Protein AF-A0A554VCN2-F1 (afdb_monomer)

InterPro domains:
  IPR001155 NADH:flavin oxidoreductase/NADH oxidase, N-terminal [PF00724] (6-181)
  IPR013785 Aldolase-type TIM barrel [G3DSA:3.20.20.70] (1-212)
  IPR051799 NADH-dependent flavin oxidoreductase [PTHR43656] (3-226)

Structure (mmCIF, N/CA/C/O backbone):
data_AF-A0A554VCN2-F1
#
_entry.id   AF-A0A554VCN2-F1
#
loop_
_atom_site.group_PDB
_atom_site.id
_atom_site.type_symbol
_atom_site.label_atom_id
_atom_site.label_alt_id
_atom_site.label_comp_id
_atom_site.label_asym_id
_atom_site.label_entity_id
_atom_site.label_seq_id
_atom_site.pdbx_PDB_ins_code
_atom_site.Cartn_x
_atom_site.Cartn_y
_atom_site.Cartn_z
_atom_site.occupancy
_atom_site.B_iso_or_equiv
_atom_site.auth_seq_id
_atom_site.auth_comp_id
_atom_site.auth_asym_id
_atom_site.auth_atom_id
_atom_site.pdbx_PDB_model_num
ATOM 1 N N . MET A 1 1 ? -22.807 -12.606 0.395 1.00 58.81 1 MET A N 1
ATOM 2 C CA . MET A 1 1 ? -21.484 -12.905 -0.207 1.00 58.81 1 MET A CA 1
ATOM 3 C C . MET A 1 1 ? -21.041 -11.723 -1.060 1.00 58.81 1 MET A C 1
ATOM 5 O O . MET A 1 1 ? -21.774 -11.354 -1.977 1.00 58.81 1 MET A O 1
ATOM 9 N N . SER A 1 2 ? -19.908 -11.099 -0.721 1.00 80.50 2 SER A N 1
ATOM 10 C CA . SER A 1 2 ? -19.395 -9.887 -1.379 1.00 80.50 2 SER A CA 1
ATOM 11 C C . SER A 1 2 ? -19.078 -10.104 -2.870 1.00 80.50 2 SER A C 1
ATOM 13 O O . SER A 1 2 ? -18.811 -11.228 -3.300 1.00 80.50 2 SER A O 1
ATOM 15 N N . LEU A 1 3 ? -19.105 -9.029 -3.672 1.00 90.06 3 LEU A N 1
ATOM 16 C CA . LEU A 1 3 ? -18.778 -9.066 -5.108 1.00 90.06 3 LEU A CA 1
ATOM 17 C C . LEU A 1 3 ? -17.383 -9.655 -5.364 1.00 90.06 3 LEU A C 1
ATOM 19 O O . LEU A 1 3 ? -17.217 -10.451 -6.278 1.00 90.06 3 LEU A O 1
ATOM 23 N N . LEU A 1 4 ? -16.401 -9.305 -4.530 1.00 89.69 4 LEU A N 1
ATOM 24 C CA . LEU A 1 4 ? -15.027 -9.799 -4.644 1.00 89.69 4 LEU A CA 1
ATOM 25 C C . LEU A 1 4 ? -14.959 -11.325 -4.539 1.00 89.69 4 LEU A C 1
ATOM 27 O O . LEU A 1 4 ? -14.376 -11.967 -5.409 1.00 89.69 4 LEU A O 1
ATOM 31 N N . LYS A 1 5 ? -15.637 -11.911 -3.543 1.00 89.38 5 LYS A N 1
ATOM 32 C CA . LYS A 1 5 ? -15.713 -13.370 -3.389 1.00 89.38 5 LYS A CA 1
ATOM 33 C C . LYS A 1 5 ? -16.368 -14.036 -4.597 1.00 89.38 5 LYS A C 1
ATOM 35 O O . LYS A 1 5 ? -15.870 -15.041 -5.088 1.00 89.38 5 LYS A O 1
ATOM 40 N N . LYS A 1 6 ? -17.466 -13.462 -5.104 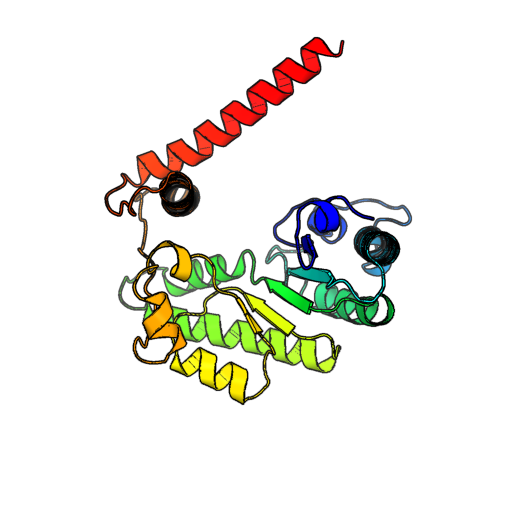1.00 90.88 6 LYS A N 1
ATOM 41 C CA . LYS A 1 6 ? -18.150 -13.975 -6.307 1.00 90.88 6 LYS A CA 1
ATOM 42 C C . LYS A 1 6 ? -17.259 -13.932 -7.552 1.00 90.88 6 LYS A C 1
ATOM 44 O O . LYS A 1 6 ? -17.404 -14.778 -8.423 1.00 90.88 6 LYS A O 1
ATOM 49 N N . SER A 1 7 ? -16.345 -12.968 -7.618 1.00 94.69 7 SER A N 1
ATOM 50 C CA . SER A 1 7 ? -15.377 -12.817 -8.707 1.00 94.69 7 SER A CA 1
ATOM 51 C C . SER A 1 7 ? -14.101 -13.654 -8.528 1.00 94.69 7 SER A C 1
ATOM 53 O O . SER A 1 7 ? -13.191 -13.526 -9.341 1.00 94.69 7 SER A O 1
ATOM 55 N N . GLY A 1 8 ? -14.007 -14.488 -7.485 1.00 94.88 8 GLY A N 1
ATOM 56 C CA . GLY A 1 8 ? -12.865 -15.381 -7.254 1.00 94.88 8 GLY A CA 1
ATOM 57 C C . GLY A 1 8 ? -11.654 -14.739 -6.570 1.00 94.88 8 GLY A C 1
ATOM 58 O O . GLY A 1 8 ? -10.598 -15.363 -6.513 1.00 94.88 8 GLY A O 1
ATOM 59 N N . PHE A 1 9 ? -11.775 -13.516 -6.038 1.00 96.19 9 PHE A N 1
ATOM 60 C CA . PHE A 1 9 ? -10.712 -12.938 -5.211 1.00 96.19 9 PHE A CA 1
ATOM 61 C C . PHE A 1 9 ? -10.596 -13.694 -3.886 1.00 96.19 9 PHE A C 1
ATOM 63 O O . PHE A 1 9 ? -11.609 -14.047 -3.283 1.00 96.19 9 PHE A O 1
ATOM 70 N N . THR A 1 10 ? -9.363 -13.881 -3.416 1.00 96.06 10 THR A N 1
ATOM 71 C CA . THR A 1 10 ? -9.031 -14.565 -2.155 1.00 96.06 10 THR A CA 1
ATOM 72 C C . THR A 1 10 ? -8.802 -13.611 -0.987 1.00 96.06 10 THR A C 1
ATOM 74 O O . THR A 1 10 ? -8.565 -14.065 0.121 1.00 96.06 10 THR A O 1
ATOM 77 N N . GLY A 1 11 ? -8.877 -12.302 -1.223 1.00 96.38 11 GLY A N 1
ATOM 78 C CA . GLY A 1 11 ? -8.714 -11.267 -0.211 1.00 96.38 11 GLY A CA 1
ATOM 79 C C . GLY A 1 11 ? -9.090 -9.893 -0.758 1.00 96.38 11 GLY A C 1
ATOM 80 O O . GLY A 1 11 ? -9.451 -9.742 -1.931 1.00 96.38 11 GLY A O 1
ATOM 81 N N . VAL A 1 12 ? -9.008 -8.880 0.096 1.00 97.00 12 VAL A N 1
ATOM 82 C CA . VAL A 1 12 ? -9.187 -7.469 -0.258 1.00 97.00 12 VAL A CA 1
ATOM 83 C C . VAL A 1 12 ? -8.117 -6.632 0.428 1.00 97.00 12 VAL A C 1
ATOM 85 O O . VAL A 1 12 ? -7.704 -6.945 1.537 1.00 97.00 12 VAL A O 1
ATOM 88 N N . GLN A 1 13 ? -7.684 -5.550 -0.216 1.00 97.62 13 GLN A N 1
ATOM 89 C CA . GLN A 1 13 ? -6.821 -4.560 0.416 1.00 97.62 13 GLN A CA 1
ATOM 90 C C . GLN A 1 13 ? -7.495 -3.188 0.398 1.00 97.62 13 GLN A C 1
ATOM 92 O O . GLN A 1 13 ? -7.895 -2.690 -0.658 1.00 97.62 13 GLN A O 1
ATOM 97 N N . ILE A 1 14 ? -7.619 -2.575 1.572 1.00 98.00 14 ILE A N 1
ATOM 98 C CA . ILE A 1 14 ? -8.101 -1.205 1.745 1.00 98.00 14 ILE A CA 1
ATOM 99 C C . ILE A 1 14 ? -6.935 -0.255 1.476 1.00 98.00 14 ILE A C 1
ATOM 101 O O . ILE A 1 14 ? -5.849 -0.415 2.027 1.00 98.00 14 ILE A O 1
ATOM 105 N N . HIS A 1 15 ? -7.150 0.750 0.628 1.00 96.81 15 HIS A N 1
ATOM 106 C CA . HIS A 1 15 ? -6.106 1.698 0.250 1.00 96.81 15 HIS A CA 1
ATOM 107 C C . HIS A 1 15 ? -6.268 3.036 0.981 1.00 96.81 15 HIS A C 1
ATOM 109 O O . HIS A 1 15 ? -7.095 3.865 0.596 1.00 96.81 15 HIS A O 1
ATOM 115 N N . ALA A 1 16 ? -5.449 3.259 2.009 1.00 96.19 16 ALA A N 1
ATOM 116 C CA . ALA A 1 16 ? -5.413 4.465 2.838 1.00 96.19 16 ALA A CA 1
ATOM 117 C C . ALA A 1 16 ? -4.144 5.311 2.634 1.00 96.19 16 ALA A C 1
ATOM 119 O O . ALA A 1 16 ? -3.748 6.078 3.508 1.00 96.19 16 ALA A O 1
ATOM 120 N N . ALA A 1 17 ? -3.523 5.189 1.462 1.00 91.50 17 ALA A N 1
ATOM 121 C CA . ALA A 1 17 ? -2.257 5.824 1.115 1.00 91.50 17 ALA A CA 1
ATOM 122 C C . ALA A 1 17 ? -2.400 6.820 -0.055 1.00 91.50 17 ALA A C 1
ATOM 124 O O . ALA A 1 17 ? -3.452 6.919 -0.690 1.00 91.50 17 ALA A O 1
ATOM 125 N N . HIS A 1 18 ? -1.320 7.543 -0.358 1.00 86.62 18 HIS A N 1
ATOM 126 C CA . HIS A 1 18 ? -1.106 8.309 -1.600 1.00 86.62 18 HIS A CA 1
ATOM 127 C C . HIS A 1 18 ? -2.151 9.384 -1.955 1.00 86.62 18 HIS A C 1
ATOM 129 O O . HIS A 1 18 ? -2.426 9.613 -3.134 1.00 86.62 18 HIS A O 1
ATOM 135 N N . GLY A 1 19 ? -2.756 10.046 -0.966 1.00 87.69 19 GLY A N 1
ATOM 136 C CA . GLY A 1 19 ? -3.665 11.173 -1.210 1.00 87.69 19 GLY A CA 1
ATOM 137 C C . GLY A 1 19 ? -5.036 10.788 -1.780 1.00 87.69 19 GLY A C 1
ATOM 138 O O . GLY A 1 19 ? -5.797 11.667 -2.196 1.00 87.69 19 GLY A O 1
ATOM 139 N N . TYR A 1 20 ? -5.377 9.494 -1.799 1.00 90.62 20 TYR A N 1
ATOM 140 C CA . TYR A 1 20 ? -6.745 9.036 -2.055 1.00 90.62 20 TYR A CA 1
ATOM 141 C C . TYR A 1 20 ? -7.671 9.368 -0.877 1.00 90.62 20 TYR A C 1
ATOM 143 O O . TYR A 1 20 ? -7.227 9.840 0.163 1.00 90.62 20 TYR A O 1
ATOM 151 N N . LEU A 1 21 ? -8.972 9.106 -1.030 1.00 96.31 21 LEU A N 1
ATOM 152 C CA . LEU A 1 21 ? -10.019 9.551 -0.101 1.00 96.31 21 LEU A CA 1
ATOM 153 C C . LEU A 1 21 ? -9.692 9.320 1.384 1.00 96.31 21 LEU A C 1
ATOM 155 O O . LEU A 1 21 ? -9.808 10.242 2.181 1.00 96.31 21 LEU A O 1
ATOM 159 N N . ILE A 1 22 ? -9.274 8.113 1.765 1.00 97.44 22 ILE A N 1
ATOM 160 C CA . ILE A 1 22 ? -8.984 7.818 3.175 1.00 97.44 22 ILE A CA 1
ATOM 161 C C . ILE A 1 22 ? -7.738 8.588 3.645 1.00 97.44 22 ILE A C 1
ATOM 163 O O . ILE A 1 22 ? -7.758 9.178 4.720 1.00 97.44 22 ILE A O 1
ATOM 167 N N . SER A 1 23 ? -6.694 8.668 2.814 1.00 94.25 23 SER A N 1
ATOM 168 C CA . SER A 1 23 ? -5.503 9.488 3.085 1.00 94.25 23 SER A CA 1
ATOM 169 C C . SER A 1 23 ? -5.854 10.977 3.235 1.00 94.25 23 SER A C 1
ATOM 171 O O . SER A 1 23 ? -5.286 11.646 4.093 1.00 94.25 23 SER A O 1
ATOM 173 N N . GLN A 1 24 ? -6.851 11.481 2.497 1.00 95.44 24 GLN A N 1
ATOM 174 C CA . GLN A 1 24 ? -7.347 12.853 2.665 1.00 95.44 24 GLN A CA 1
ATOM 175 C C . GLN A 1 24 ? -8.026 13.069 4.023 1.00 95.44 24 GLN A C 1
ATOM 177 O O . GLN A 1 24 ? -7.876 14.123 4.625 1.00 95.44 24 GLN A O 1
ATOM 182 N N . PHE A 1 25 ? -8.754 12.077 4.541 1.00 98.31 25 PHE A N 1
ATOM 183 C CA . PHE A 1 25 ? -9.327 12.177 5.887 1.00 98.31 25 PHE A CA 1
ATOM 184 C C . PHE A 1 25 ? -8.250 12.144 6.971 1.00 98.31 25 PHE A C 1
ATOM 186 O O . PHE A 1 25 ? -8.361 12.877 7.951 1.00 98.31 25 PHE A O 1
ATOM 193 N N . LEU A 1 26 ? -7.206 11.336 6.784 1.00 97.44 26 LEU A N 1
ATOM 194 C CA . LEU A 1 26 ? -6.089 11.225 7.720 1.00 97.44 2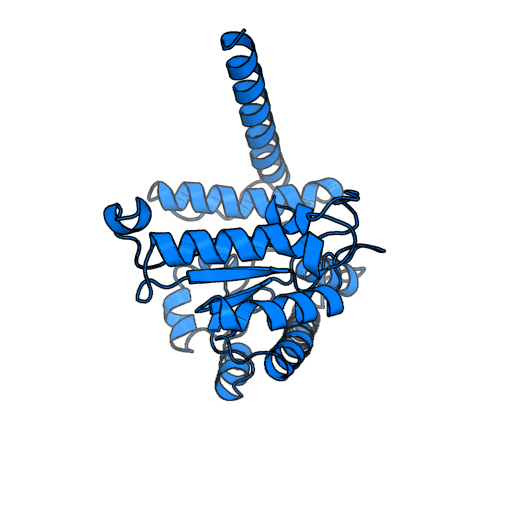6 LEU A CA 1
ATOM 195 C C . LEU A 1 26 ? -5.232 12.499 7.774 1.00 97.44 26 LEU A C 1
ATOM 197 O O . LEU A 1 26 ? -4.770 12.883 8.847 1.00 97.44 26 LEU A O 1
ATOM 201 N N . SER A 1 27 ? -5.030 13.168 6.638 1.00 95.69 27 SER A N 1
ATOM 202 C CA . SER A 1 27 ? -4.088 14.282 6.532 1.00 95.69 27 SER A CA 1
ATOM 203 C C . SER A 1 27 ? -4.658 15.614 7.057 1.00 95.69 27 SER A C 1
ATOM 205 O O . SER A 1 27 ? -5.717 16.057 6.600 1.00 95.69 27 SER A O 1
ATOM 207 N N . PRO A 1 28 ? -3.937 16.339 7.940 1.00 95.81 28 PRO A N 1
ATOM 208 C CA . PRO A 1 28 ? -4.344 17.666 8.420 1.00 95.81 28 PRO A CA 1
ATOM 209 C C . PRO A 1 28 ? -4.389 18.721 7.309 1.00 95.81 28 PRO A C 1
ATOM 211 O O . PRO A 1 28 ? -5.085 19.724 7.445 1.00 95.81 28 PRO A O 1
ATOM 214 N N . LEU A 1 29 ? -3.668 18.499 6.204 1.00 94.75 29 LEU A N 1
ATOM 215 C CA . LEU A 1 29 ? -3.614 19.422 5.067 1.00 94.75 29 LEU A CA 1
ATOM 216 C C . LEU A 1 29 ? -4.865 19.388 4.195 1.00 94.75 29 LEU A C 1
ATOM 218 O O . LEU A 1 29 ? -5.061 20.283 3.380 1.00 94.75 29 LEU A O 1
ATOM 222 N N . THR A 1 30 ? -5.676 18.339 4.311 1.00 95.56 30 THR A N 1
ATOM 223 C CA . THR A 1 30 ? -6.872 18.168 3.473 1.00 95.56 30 THR A CA 1
ATOM 224 C C . THR A 1 30 ? -8.142 17.993 4.296 1.00 95.56 30 THR A C 1
ATOM 226 O O . THR A 1 30 ? -9.223 18.342 3.820 1.00 95.56 30 THR A O 1
ATOM 229 N N . ASN A 1 31 ? -8.033 17.547 5.550 1.00 97.81 31 ASN A N 1
ATOM 230 C CA . ASN A 1 31 ? -9.147 17.469 6.480 1.00 97.81 31 ASN A CA 1
ATOM 231 C C . ASN A 1 31 ? -9.128 18.619 7.498 1.00 97.81 31 ASN A C 1
ATOM 233 O O . ASN A 1 31 ? -8.560 18.509 8.583 1.00 97.81 31 ASN A O 1
ATOM 237 N N . HIS A 1 32 ? -9.817 19.707 7.152 1.00 97.44 32 HIS A N 1
ATOM 238 C CA . HIS A 1 32 ? -10.029 20.873 8.020 1.00 97.44 32 HIS A CA 1
ATOM 239 C C . HIS A 1 32 ? -11.392 20.848 8.729 1.00 97.44 32 HIS A C 1
ATOM 241 O O . HIS A 1 32 ? -11.963 21.895 9.034 1.00 97.44 32 HIS A O 1
ATOM 247 N N . ARG A 1 33 ? -11.983 19.661 8.913 1.00 98.00 33 ARG A N 1
ATOM 248 C CA . ARG A 1 33 ? -13.292 19.536 9.559 1.00 98.00 33 ARG A CA 1
ATOM 249 C C . ARG A 1 33 ? -13.166 19.741 11.068 1.00 98.00 33 ARG A C 1
ATOM 251 O O . ARG A 1 33 ? -12.206 19.284 11.679 1.00 98.00 33 ARG A O 1
ATOM 258 N N . ASN A 1 34 ? -14.201 20.338 11.653 1.00 97.44 34 ASN A N 1
ATOM 259 C CA . ASN A 1 34 ? -14.335 20.547 13.100 1.00 97.44 34 ASN A CA 1
ATOM 260 C C . ASN A 1 34 ? -15.403 19.638 13.732 1.00 97.44 34 ASN A C 1
ATOM 262 O O . ASN A 1 34 ? -15.837 19.875 14.855 1.00 97.44 34 ASN A O 1
ATOM 266 N N . ASP A 1 35 ? -15.879 18.636 12.993 1.00 98.31 35 ASP A N 1
ATOM 267 C CA . ASP A 1 35 ? -16.814 17.635 13.497 1.00 98.31 35 ASP A CA 1
ATOM 268 C C . ASP A 1 35 ? -16.085 16.339 13.878 1.00 98.31 35 ASP A C 1
ATOM 270 O O . ASP A 1 35 ? -14.857 16.264 13.875 1.00 98.31 35 ASP A O 1
ATOM 274 N N . GLN A 1 36 ? -16.846 15.286 14.183 1.00 98.12 36 GLN A N 1
ATOM 275 C CA . GLN A 1 36 ? -16.308 13.988 14.610 1.00 98.12 36 GLN A CA 1
ATOM 276 C C . GLN A 1 36 ? -15.401 13.281 13.584 1.00 98.12 36 GLN A C 1
ATOM 278 O O . GLN A 1 36 ? -14.833 12.236 13.905 1.00 98.12 36 GLN A O 1
ATOM 283 N N . TRP A 1 37 ? -15.282 13.811 12.363 1.00 98.38 37 TRP A N 1
ATOM 284 C CA . TRP A 1 37 ? -14.441 13.266 11.301 1.00 98.38 37 TRP A CA 1
ATOM 285 C C . TRP A 1 37 ? -13.145 14.057 11.088 1.00 98.38 37 TRP A C 1
ATOM 287 O O . TRP A 1 37 ? -12.387 13.704 10.189 1.00 98.38 37 TRP A O 1
ATOM 297 N N . GLY A 1 38 ? -12.882 15.120 11.858 1.00 98.00 38 GLY A N 1
ATOM 298 C CA . GLY A 1 38 ? -11.673 15.944 11.747 1.00 98.00 38 GLY A CA 1
ATOM 299 C C . GLY A 1 38 ? -11.113 16.417 13.090 1.00 98.00 38 GLY A C 1
ATOM 300 O O . GLY A 1 38 ? -11.573 16.016 14.161 1.00 98.00 38 GLY A O 1
ATOM 301 N N . GLY A 1 39 ? -10.072 17.246 13.032 1.00 97.00 39 GLY A N 1
ATOM 302 C CA . GLY A 1 39 ? -9.314 17.671 14.208 1.00 97.00 39 GLY A CA 1
ATOM 303 C C . GLY A 1 39 ? -8.295 16.615 14.634 1.00 97.00 39 GLY A C 1
ATOM 304 O O . GLY A 1 39 ? -7.268 16.452 13.977 1.00 97.00 39 GLY A O 1
ATOM 305 N N . SER A 1 40 ? -8.564 15.906 15.732 1.00 97.81 40 SER A N 1
ATOM 306 C CA . SER A 1 40 ? -7.624 14.929 16.294 1.00 97.81 40 SER A CA 1
ATOM 307 C C . SER A 1 40 ? -7.396 13.722 15.372 1.00 97.81 40 SER A C 1
ATOM 309 O O . SER A 1 40 ? -8.213 13.411 14.497 1.00 97.81 40 SER A O 1
ATOM 311 N N . VAL A 1 41 ? -6.288 13.002 15.561 1.00 97.94 41 VAL A N 1
ATOM 312 C CA . VAL A 1 41 ? -5.971 11.791 14.783 1.00 97.94 41 VAL A CA 1
ATOM 313 C C . VAL A 1 41 ? -7.026 10.688 14.962 1.00 97.94 41 VAL A C 1
ATOM 315 O O . VAL A 1 41 ? -7.357 9.993 14.001 1.00 97.94 41 VAL A O 1
ATOM 318 N N . GLU A 1 42 ? -7.655 10.588 16.134 1.00 98.00 42 GLU A N 1
ATOM 319 C CA . GLU A 1 42 ? -8.756 9.657 16.425 1.00 98.00 42 GLU A CA 1
ATOM 320 C C . GLU A 1 42 ? -9.984 9.929 15.548 1.00 98.00 42 GLU A C 1
ATOM 322 O O . GLU A 1 42 ? -10.631 8.993 15.064 1.00 98.00 42 GLU A O 1
ATOM 327 N N . ASN A 1 43 ? -10.315 11.209 15.350 1.00 98.56 43 ASN A N 1
ATOM 328 C CA . ASN A 1 43 ? -11.448 11.636 14.535 1.00 98.56 43 ASN A CA 1
ATOM 329 C C . ASN A 1 43 ? -11.134 11.528 13.043 1.00 98.56 43 ASN A C 1
ATOM 331 O O . ASN A 1 43 ? -11.941 11.008 12.275 1.00 98.56 43 ASN A O 1
ATOM 335 N N . ARG A 1 44 ? -9.937 11.948 12.632 1.00 98.50 44 ARG A N 1
ATOM 336 C CA . ARG A 1 44 ? -9.469 11.834 11.243 1.00 98.50 44 ARG A CA 1
ATOM 337 C C . ARG A 1 44 ? -9.373 10.382 10.770 1.00 98.50 44 ARG A C 1
ATOM 339 O O . ARG A 1 44 ? -9.732 10.073 9.637 1.00 98.50 44 ARG A O 1
ATOM 346 N N . SER A 1 45 ? -8.961 9.468 11.649 1.00 98.31 45 SER A N 1
ATOM 347 C CA . SER A 1 45 ? -8.918 8.024 11.372 1.00 98.31 45 SER A CA 1
ATOM 348 C C . SER A 1 45 ? -10.271 7.325 11.485 1.00 98.31 45 SER A C 1
ATOM 350 O O . SER A 1 45 ? -10.387 6.163 11.096 1.00 98.31 45 SER A O 1
ATOM 352 N N . ARG A 1 46 ? -11.318 8.005 11.972 1.00 98.50 46 ARG A N 1
ATOM 353 C CA . ARG A 1 46 ? -12.649 7.410 12.156 1.00 98.50 46 ARG A CA 1
ATOM 354 C C . ARG A 1 46 ? -13.186 6.804 10.863 1.00 98.50 46 ARG A C 1
ATOM 356 O O . ARG A 1 46 ? -13.647 5.671 10.895 1.00 98.50 46 ARG A O 1
ATOM 363 N N . LEU A 1 47 ? -13.046 7.499 9.728 1.00 98.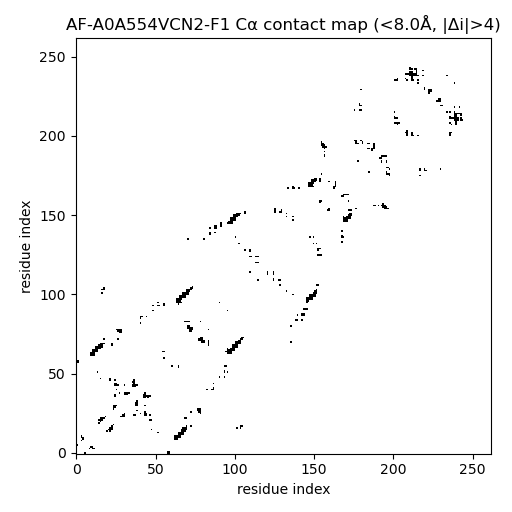56 47 LEU A N 1
ATOM 364 C CA . LEU A 1 47 ? -13.487 6.977 8.428 1.00 98.56 47 LEU A CA 1
ATOM 365 C C . LEU A 1 47 ? -12.790 5.656 8.074 1.00 98.56 47 LEU A C 1
ATOM 367 O O . LEU A 1 47 ? -13.452 4.708 7.664 1.00 98.56 47 LEU A O 1
ATOM 371 N N . LEU A 1 48 ? -11.466 5.586 8.244 1.00 98.56 48 LEU A N 1
ATOM 372 C CA . LEU A 1 48 ? -10.696 4.367 7.991 1.00 98.56 48 LEU A CA 1
ATOM 373 C C . LEU A 1 48 ? -11.198 3.215 8.865 1.00 98.56 48 LEU A C 1
ATOM 375 O O . LEU A 1 48 ? -11.482 2.136 8.353 1.00 98.56 48 LEU A O 1
ATOM 379 N N . ARG A 1 49 ? -11.333 3.454 10.173 1.00 98.38 49 ARG A N 1
ATOM 380 C CA . ARG A 1 49 ? -11.744 2.421 11.129 1.00 98.38 49 ARG A CA 1
ATOM 381 C C . ARG A 1 49 ? -13.152 1.902 10.842 1.00 98.38 49 ARG A C 1
ATOM 383 O O . ARG A 1 49 ? -13.344 0.692 10.836 1.00 98.38 49 ARG A O 1
ATOM 390 N N . THR A 1 50 ? -14.094 2.791 10.515 1.00 98.38 50 THR A N 1
ATOM 391 C CA . THR A 1 50 ? -15.447 2.407 10.082 1.00 98.38 50 THR A CA 1
ATOM 392 C C . THR A 1 50 ? -15.406 1.549 8.816 1.00 98.38 50 THR A C 1
ATOM 394 O O . THR A 1 50 ? -16.026 0.496 8.778 1.00 98.38 50 THR A O 1
ATOM 397 N N . ILE A 1 51 ? -14.612 1.927 7.807 1.00 98.38 51 ILE A N 1
ATOM 398 C CA . ILE A 1 51 ? -14.485 1.135 6.573 1.00 98.38 51 ILE A CA 1
ATOM 399 C C . ILE A 1 51 ? -13.908 -0.259 6.851 1.00 98.38 51 ILE A C 1
ATOM 401 O O . ILE A 1 51 ? -14.375 -1.228 6.259 1.00 98.38 51 ILE A O 1
ATOM 405 N N . ILE A 1 52 ? -12.902 -0.382 7.723 1.00 98.25 52 ILE A N 1
ATOM 406 C CA . ILE A 1 52 ? -12.331 -1.691 8.076 1.00 98.25 52 ILE A CA 1
ATOM 407 C C . ILE A 1 52 ? -13.396 -2.579 8.725 1.00 98.25 52 ILE A C 1
ATOM 409 O O . ILE A 1 52 ? -13.541 -3.731 8.320 1.00 98.25 52 ILE A O 1
ATOM 413 N N . GLN A 1 53 ? -14.160 -2.036 9.677 1.00 97.50 53 GLN A N 1
ATOM 414 C CA . GLN A 1 53 ? -15.243 -2.756 10.351 1.00 97.50 53 GLN A CA 1
ATOM 415 C C . GLN A 1 53 ? -16.311 -3.221 9.354 1.00 97.50 53 GLN A C 1
ATOM 417 O O . GLN A 1 53 ? -16.597 -4.415 9.289 1.00 97.50 53 GLN A O 1
ATOM 422 N N . ASP A 1 54 ? -16.813 -2.313 8.513 1.00 96.94 54 ASP A N 1
ATOM 423 C CA . ASP A 1 54 ? -17.836 -2.618 7.507 1.00 96.94 54 ASP A CA 1
ATOM 424 C C . ASP A 1 54 ? -17.346 -3.670 6.496 1.00 96.94 54 ASP A C 1
ATOM 426 O O . ASP A 1 54 ? -18.082 -4.578 6.100 1.00 96.94 54 ASP A O 1
ATOM 430 N N . VAL A 1 55 ? -16.081 -3.574 6.063 1.00 96.50 55 VAL A N 1
ATOM 431 C CA . VAL A 1 55 ? -15.475 -4.560 5.161 1.00 96.50 55 VAL A CA 1
ATOM 432 C C . VAL A 1 55 ? -15.373 -5.913 5.851 1.00 96.50 55 VAL A C 1
ATOM 434 O O . VAL A 1 55 ? -15.809 -6.901 5.260 1.00 96.50 55 VAL A O 1
ATOM 437 N N . ARG A 1 56 ? -14.838 -5.967 7.078 1.00 95.62 56 ARG A N 1
ATOM 438 C CA . ARG A 1 56 ? -14.697 -7.199 7.863 1.00 95.62 56 ARG A CA 1
ATOM 439 C C . ARG A 1 56 ? -16.048 -7.879 8.070 1.00 95.62 56 ARG A C 1
ATOM 441 O O . ARG A 1 56 ? -16.152 -9.079 7.826 1.00 95.62 56 ARG A O 1
ATOM 448 N N . GLU A 1 57 ? -17.089 -7.132 8.427 1.00 95.31 57 GLU A N 1
ATOM 449 C CA . GLU A 1 57 ? -18.454 -7.653 8.558 1.00 95.31 57 GLU A CA 1
ATOM 450 C C . GLU A 1 57 ? -18.969 -8.227 7.227 1.00 95.31 57 GLU A C 1
ATOM 452 O O . GLU A 1 57 ? -19.482 -9.347 7.169 1.00 95.31 57 GLU A O 1
ATOM 457 N N . ALA A 1 58 ? -18.760 -7.511 6.120 1.00 94.69 58 ALA A N 1
ATOM 458 C CA . ALA A 1 58 ? -19.240 -7.930 4.806 1.00 94.69 58 ALA A CA 1
ATOM 459 C C . ALA A 1 58 ? -18.520 -9.171 4.240 1.00 94.69 58 ALA A C 1
ATOM 461 O O . ALA A 1 58 ? -19.102 -9.920 3.438 1.00 94.69 58 ALA A O 1
ATOM 462 N N . VAL A 1 59 ? -17.245 -9.376 4.589 1.00 94.88 59 VAL A N 1
ATOM 463 C CA . VAL A 1 59 ? -16.430 -10.493 4.085 1.00 94.88 59 VAL A CA 1
ATOM 464 C C . VAL A 1 59 ? -16.298 -11.651 5.075 1.00 94.88 59 VAL A C 1
ATOM 466 O O . VAL A 1 59 ? -15.989 -12.759 4.638 1.00 94.88 59 VAL A O 1
ATOM 469 N N . GLY A 1 60 ? -16.606 -11.455 6.353 1.00 94.06 60 GLY A N 1
ATOM 470 C CA . GLY A 1 60 ? -16.455 -12.459 7.405 1.00 94.06 60 GLY A CA 1
ATOM 471 C C . GLY A 1 60 ? -15.008 -12.616 7.903 1.00 94.06 60 GLY A C 1
ATOM 472 O O . GLY A 1 60 ? -14.086 -12.023 7.338 1.00 94.06 60 GLY A O 1
ATOM 473 N N . PRO A 1 61 ? -14.792 -13.420 8.959 1.00 94.38 61 PRO A N 1
ATOM 474 C CA . PRO A 1 61 ? -13.500 -13.514 9.649 1.00 94.38 61 PRO A CA 1
ATOM 475 C C . PRO A 1 61 ? -12.399 -14.176 8.805 1.00 94.38 61 PRO A C 1
ATOM 477 O O . PRO A 1 61 ? -11.270 -13.715 8.816 1.00 94.38 61 PRO A O 1
ATOM 480 N N . GLU A 1 62 ? -12.739 -15.176 7.989 1.00 94.50 62 GLU A N 1
ATOM 481 C CA . GLU A 1 62 ? -11.754 -15.983 7.243 1.00 94.50 62 GLU A CA 1
ATOM 482 C C . GLU A 1 62 ? -11.248 -15.349 5.940 1.00 94.50 62 GLU A C 1
ATOM 484 O O . GLU A 1 62 ? -10.443 -15.944 5.230 1.00 94.50 62 GLU A O 1
ATOM 489 N N . PHE A 1 63 ? -11.784 -14.196 5.533 1.00 96.38 63 PHE A N 1
ATOM 490 C CA . PHE A 1 63 ? -11.388 -13.570 4.272 1.00 96.38 63 PHE A CA 1
ATOM 491 C C . PHE A 1 63 ? -10.313 -12.508 4.527 1.00 96.38 63 PHE A C 1
ATOM 493 O O . PHE A 1 63 ? -10.639 -11.522 5.186 1.00 96.38 63 PHE A O 1
ATOM 500 N N . PRO A 1 64 ? -9.086 -12.657 3.994 1.00 97.25 64 PRO A N 1
ATOM 501 C CA . PRO A 1 64 ? -7.999 -11.709 4.201 1.00 97.25 64 PRO A CA 1
ATOM 502 C C . PRO A 1 64 ? -8.372 -10.254 3.888 1.00 97.25 64 PRO A C 1
ATOM 504 O O . PRO A 1 64 ? -8.805 -9.935 2.773 1.00 97.25 64 PRO A O 1
ATOM 507 N N . VAL A 1 65 ? -8.159 -9.369 4.860 1.00 97.88 65 VAL A N 1
ATOM 508 C CA . VAL A 1 65 ? -8.304 -7.915 4.757 1.00 97.88 65 VAL A CA 1
ATOM 509 C C . VAL A 1 65 ? -6.954 -7.266 5.040 1.00 97.88 65 VAL A C 1
ATOM 511 O O . VAL A 1 65 ? -6.536 -7.118 6.186 1.00 97.88 65 VAL A O 1
ATOM 514 N N . GLY A 1 66 ? -6.279 -6.844 3.976 1.00 98.00 66 GLY A N 1
ATOM 515 C CA . GLY A 1 66 ? -5.089 -6.011 4.073 1.00 98.00 66 GLY A CA 1
ATOM 516 C C . GLY A 1 66 ? -5.431 -4.524 4.174 1.00 98.00 66 GLY A C 1
ATOM 517 O O . GLY A 1 66 ? -6.460 -4.066 3.671 1.00 98.00 66 GLY A O 1
ATOM 518 N N . LEU A 1 67 ? -4.525 -3.739 4.744 1.00 98.31 67 LEU A N 1
ATOM 519 C CA . LEU A 1 67 ? -4.568 -2.282 4.748 1.00 98.31 67 LEU A CA 1
ATOM 520 C C . LEU A 1 67 ? -3.253 -1.732 4.216 1.00 98.31 67 LEU A C 1
ATOM 522 O O . LEU A 1 67 ? -2.203 -2.048 4.755 1.00 98.31 67 LEU A O 1
ATOM 526 N N . LYS A 1 68 ? -3.316 -0.836 3.232 1.00 97.25 68 LYS A N 1
ATOM 527 C CA . LYS A 1 68 ? -2.167 -0.029 2.823 1.00 97.25 68 LYS A CA 1
ATOM 528 C C . LYS A 1 68 ? -2.230 1.367 3.429 1.00 97.25 68 LYS A C 1
ATOM 530 O O . LYS A 1 68 ? -3.184 2.091 3.143 1.00 97.25 68 LYS A O 1
ATOM 535 N N . LEU A 1 69 ? -1.211 1.765 4.187 1.00 95.31 69 LEU A N 1
ATOM 536 C CA . LEU A 1 69 ? -1.122 3.051 4.889 1.00 95.31 69 LEU A CA 1
ATOM 537 C C . LEU A 1 69 ? 0.166 3.805 4.504 1.00 95.31 69 LEU A C 1
ATOM 539 O O . LEU A 1 69 ? 1.182 3.189 4.183 1.00 95.31 69 LEU A O 1
ATOM 543 N N . ASN A 1 70 ? 0.126 5.141 4.497 1.00 90.94 70 ASN A N 1
ATOM 544 C CA . ASN A 1 70 ? 1.339 5.962 4.374 1.00 90.94 70 ASN A CA 1
ATOM 545 C C . ASN A 1 70 ? 2.153 5.886 5.675 1.00 90.94 70 ASN A C 1
ATOM 547 O O . ASN A 1 70 ? 1.555 5.990 6.740 1.00 90.94 70 ASN A O 1
ATOM 551 N N . SER A 1 71 ? 3.487 5.833 5.601 1.00 89.31 71 SER A N 1
ATOM 552 C CA . SER A 1 71 ? 4.322 6.132 6.778 1.00 89.31 71 SER A CA 1
ATOM 553 C C . SER A 1 71 ? 4.215 7.607 7.184 1.00 89.31 71 SER A C 1
ATOM 555 O O . SER A 1 71 ? 4.083 7.924 8.359 1.00 89.31 71 SER A O 1
ATOM 557 N N . ALA A 1 72 ? 4.215 8.510 6.199 1.00 87.12 72 ALA A N 1
ATOM 558 C CA . ALA A 1 72 ? 3.957 9.942 6.341 1.00 87.12 72 ALA A CA 1
ATOM 559 C C . ALA A 1 72 ? 3.601 10.563 4.975 1.00 87.12 72 ALA A C 1
ATOM 561 O O . ALA A 1 72 ? 3.829 9.961 3.922 1.00 87.12 72 ALA A O 1
ATOM 562 N N . ASP A 1 73 ? 3.086 11.795 4.972 1.00 81.69 73 ASP A N 1
ATOM 563 C CA . ASP A 1 73 ? 2.848 12.565 3.738 1.00 81.69 73 ASP A CA 1
ATOM 564 C C . ASP A 1 73 ? 4.121 13.261 3.213 1.00 81.69 73 ASP A C 1
ATOM 566 O O . ASP A 1 73 ? 4.183 13.637 2.039 1.00 81.69 73 ASP A O 1
ATOM 570 N N . PHE A 1 74 ? 5.141 13.437 4.065 1.00 78.81 74 PHE A N 1
ATOM 571 C CA . PHE A 1 74 ? 6.373 14.202 3.784 1.00 78.81 74 PHE A CA 1
ATOM 572 C C . PHE A 1 74 ? 6.121 15.662 3.387 1.00 78.81 74 PHE A C 1
ATOM 574 O O . PHE A 1 74 ? 6.877 16.274 2.633 1.00 78.81 74 PHE A O 1
ATOM 581 N N . GLN A 1 75 ? 5.044 16.232 3.919 1.00 77.62 75 GLN A N 1
ATOM 582 C CA . GLN A 1 75 ? 4.691 17.634 3.759 1.00 77.62 75 GLN A CA 1
ATOM 583 C C . GLN A 1 75 ? 4.625 18.290 5.131 1.00 77.62 75 GLN A C 1
ATOM 585 O O . GLN A 1 75 ? 4.124 17.703 6.093 1.00 77.62 75 GLN A O 1
ATOM 590 N N . ARG A 1 76 ? 5.133 19.522 5.231 1.00 80.25 76 ARG A N 1
ATOM 591 C CA . ARG A 1 76 ? 5.074 20.283 6.480 1.00 80.25 76 ARG A CA 1
ATOM 592 C C . ARG A 1 76 ? 3.614 20.445 6.902 1.00 80.25 76 ARG A C 1
ATOM 594 O O . ARG A 1 76 ? 2.821 21.009 6.155 1.00 80.25 76 ARG A O 1
ATOM 601 N N . GLY A 1 77 ? 3.293 19.970 8.103 1.00 86.31 77 GLY A N 1
ATOM 602 C CA . GLY A 1 77 ? 1.931 19.995 8.633 1.00 86.31 77 GLY A CA 1
ATOM 603 C C . GLY A 1 77 ? 0.986 18.975 7.994 1.00 86.31 77 GLY A C 1
ATOM 604 O O . GLY A 1 77 ? -0.214 19.200 8.060 1.00 86.31 77 GLY A O 1
ATOM 605 N N . GLY A 1 78 ? 1.509 17.919 7.353 1.00 90.19 78 GLY A N 1
ATOM 606 C CA . GLY A 1 78 ? 0.770 16.755 6.843 1.00 90.19 78 GLY A CA 1
ATOM 607 C C . GLY A 1 78 ? 0.676 15.597 7.841 1.00 90.19 78 GLY A C 1
ATOM 608 O O . GLY A 1 78 ? 1.005 15.758 9.014 1.00 90.19 78 GLY A O 1
ATOM 609 N N . PHE A 1 79 ? 0.202 14.436 7.375 1.00 92.88 79 PHE A N 1
ATOM 610 C CA . PHE A 1 79 ? 0.159 13.203 8.167 1.00 92.88 79 PHE A CA 1
ATOM 611 C C . PHE A 1 79 ? 1.585 12.766 8.520 1.00 92.88 79 PHE A C 1
ATOM 613 O O . PHE A 1 79 ? 2.433 12.639 7.631 1.00 92.88 79 PHE A O 1
ATOM 620 N N . THR A 1 80 ? 1.862 12.591 9.809 1.00 93.06 80 THR A N 1
ATOM 621 C CA . THR A 1 80 ? 3.209 12.299 10.326 1.00 93.06 80 THR A CA 1
ATOM 622 C C . THR A 1 80 ? 3.407 10.811 10.624 1.00 93.06 80 THR A C 1
ATOM 624 O O . THR A 1 80 ? 2.444 10.051 10.687 1.00 93.06 80 THR A O 1
ATOM 627 N N . GLU A 1 81 ? 4.653 10.395 10.863 1.00 92.38 81 GLU A N 1
ATOM 628 C CA . GLU A 1 81 ? 4.952 9.039 11.349 1.00 92.38 81 GLU A CA 1
ATOM 629 C C . GLU A 1 81 ? 4.291 8.754 12.702 1.00 92.38 81 GLU A C 1
ATOM 631 O O . GLU A 1 81 ? 3.769 7.662 12.906 1.00 92.38 81 GLU A O 1
ATOM 636 N N . GLU A 1 82 ? 4.229 9.745 13.597 1.00 95.25 82 GLU A N 1
ATOM 637 C CA . GLU A 1 82 ? 3.535 9.609 14.885 1.00 95.25 82 GLU A CA 1
ATOM 638 C C . GLU A 1 82 ? 2.023 9.452 14.711 1.00 95.25 82 GLU A C 1
ATOM 640 O O . GLU A 1 82 ? 1.400 8.627 15.385 1.00 95.25 82 GLU A O 1
ATOM 645 N N . ASP A 1 83 ? 1.427 10.197 13.771 1.00 96.31 83 ASP A N 1
ATOM 646 C CA . ASP A 1 83 ? 0.029 9.987 13.395 1.00 96.31 83 ASP A CA 1
ATOM 647 C C . ASP A 1 83 ? -0.163 8.559 12.863 1.00 96.31 83 ASP A C 1
ATOM 649 O O . ASP A 1 83 ? -1.104 7.878 13.268 1.00 96.31 83 ASP A O 1
ATOM 653 N N . SER A 1 84 ? 0.739 8.074 12.000 1.00 95.75 84 SER A N 1
ATOM 654 C CA . SER A 1 84 ? 0.684 6.712 11.461 1.00 95.75 84 SER A CA 1
ATOM 655 C C . SER A 1 84 ? 0.757 5.657 12.561 1.00 95.75 84 SER A C 1
ATOM 657 O O . SER A 1 84 ? -0.099 4.776 12.603 1.00 95.75 84 SER A O 1
ATOM 659 N N . LEU A 1 85 ? 1.727 5.741 13.474 1.00 96.88 85 LEU A N 1
ATOM 660 C CA . LEU A 1 85 ? 1.859 4.803 14.594 1.00 96.88 85 LEU A CA 1
ATOM 661 C C . LEU A 1 85 ? 0.634 4.848 15.515 1.00 96.88 85 LEU A C 1
ATOM 663 O O . LEU A 1 85 ? 0.152 3.806 15.959 1.00 96.88 85 LEU A O 1
ATOM 667 N N . THR A 1 86 ? 0.085 6.040 15.757 1.00 97.56 86 THR A N 1
ATOM 668 C CA . THR A 1 86 ? -1.146 6.213 16.538 1.00 97.56 86 THR A CA 1
ATOM 669 C C . THR A 1 86 ? -2.335 5.539 15.857 1.00 97.56 86 THR A C 1
ATOM 671 O O . THR A 1 86 ? -3.092 4.825 16.511 1.00 97.56 86 THR A O 1
ATOM 674 N N . VAL A 1 87 ? -2.480 5.702 14.539 1.00 97.69 87 VAL A N 1
ATOM 675 C CA . VAL A 1 87 ? -3.517 5.015 13.762 1.00 97.69 87 VAL A CA 1
ATOM 676 C C . VAL A 1 87 ? -3.321 3.505 13.812 1.00 97.69 87 VAL A C 1
ATOM 678 O O . VAL A 1 87 ? -4.292 2.806 14.079 1.00 97.69 87 VAL A O 1
ATOM 681 N N . ILE A 1 88 ? -2.096 3.00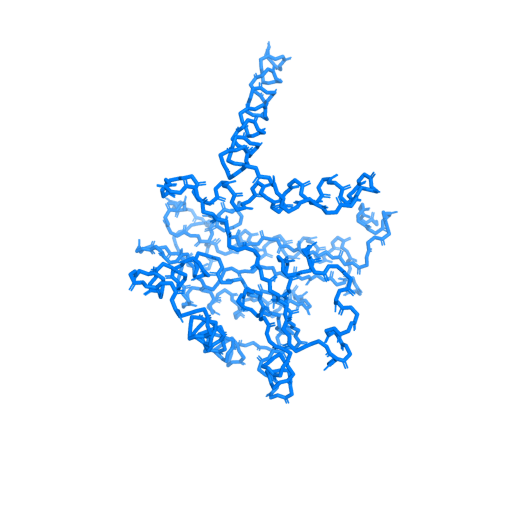8 13.615 1.00 97.44 88 ILE A N 1
ATOM 682 C CA . ILE A 1 88 ? -1.762 1.575 13.623 1.00 97.44 88 ILE A CA 1
ATOM 683 C C . ILE A 1 88 ? -2.159 0.916 14.947 1.00 97.44 88 ILE A C 1
ATOM 685 O O . ILE A 1 88 ? -2.823 -0.119 14.926 1.00 97.44 88 ILE A O 1
ATOM 689 N N . LYS A 1 89 ? -1.866 1.551 16.090 1.00 96.31 89 LYS A N 1
ATOM 690 C CA . LYS A 1 89 ? -2.300 1.071 17.418 1.00 96.31 89 LYS A CA 1
ATOM 691 C C . LYS A 1 89 ? -3.816 0.881 17.519 1.00 96.31 89 LYS A C 1
ATOM 693 O O . LYS A 1 89 ? -4.289 0.022 18.253 1.00 96.31 89 LYS A O 1
ATOM 698 N N . MET A 1 90 ? -4.599 1.673 16.785 1.00 96.50 90 MET A N 1
ATOM 699 C CA . MET A 1 90 ? -6.062 1.572 16.779 1.00 96.50 90 MET A CA 1
ATOM 700 C C . MET A 1 90 ? -6.598 0.474 15.844 1.00 96.50 90 MET A C 1
ATOM 702 O O . MET A 1 90 ? -7.813 0.266 15.823 1.00 96.50 90 MET A O 1
ATOM 706 N N . LEU A 1 91 ? -5.746 -0.188 15.050 1.00 94.88 91 LEU A N 1
ATOM 707 C CA . LEU A 1 91 ? -6.164 -1.167 14.039 1.00 94.88 91 LEU A CA 1
ATOM 708 C C . LEU A 1 91 ? -6.268 -2.598 14.560 1.00 94.88 91 LEU A C 1
ATOM 710 O O . LEU A 1 91 ? -7.092 -3.342 14.035 1.00 94.88 91 LEU A O 1
ATOM 714 N N . GLU A 1 92 ? -5.474 -2.989 15.562 1.00 86.31 92 GLU A N 1
ATOM 715 C CA . GLU A 1 92 ? -5.467 -4.367 16.082 1.00 86.31 92 GLU A CA 1
ATOM 716 C C . GLU A 1 92 ? -6.866 -4.924 16.399 1.00 86.31 92 GLU A C 1
ATOM 718 O O . GLU A 1 92 ? -7.199 -5.995 15.887 1.00 86.31 92 GLU A O 1
ATOM 723 N N . PRO A 1 93 ? -7.753 -4.215 17.131 1.00 91.31 93 PRO A N 1
ATOM 724 C CA . PRO A 1 93 ? -9.080 -4.752 17.442 1.00 91.31 93 PRO A CA 1
ATOM 725 C C . PRO A 1 93 ? -10.015 -4.845 16.224 1.00 91.31 93 PRO A C 1
ATOM 727 O O . PRO A 1 93 ? -11.124 -5.359 16.348 1.00 91.31 93 PRO A O 1
ATOM 730 N N . LEU A 1 94 ? -9.619 -4.324 15.058 1.00 94.56 94 LEU A N 1
ATOM 731 C CA . LEU A 1 94 ? -10.447 -4.292 13.849 1.00 94.56 94 LEU A CA 1
ATOM 732 C C . LEU A 1 94 ? -10.216 -5.502 12.933 1.00 94.56 94 LEU A C 1
ATOM 734 O O . LEU A 1 94 ? -10.930 -5.657 11.942 1.00 94.56 94 LEU A O 1
ATOM 738 N N . GLY A 1 95 ? -9.234 -6.352 13.254 1.00 90.06 95 GLY A N 1
ATOM 739 C CA . GLY A 1 95 ? -8.922 -7.555 12.486 1.00 90.06 95 GLY A CA 1
ATOM 740 C C . GLY A 1 95 ? -8.365 -7.239 11.100 1.00 90.06 95 GLY A C 1
ATOM 741 O O . GLY A 1 95 ? -8.913 -7.702 10.104 1.00 90.06 95 GLY A O 1
ATOM 742 N N . VAL A 1 96 ? -7.319 -6.412 11.018 1.00 97.12 96 VAL A N 1
ATOM 743 C CA . VAL A 1 96 ? -6.506 -6.268 9.798 1.00 97.12 96 VAL A CA 1
ATOM 744 C C . VAL A 1 96 ? -5.510 -7.428 9.748 1.00 97.12 96 VAL A C 1
ATOM 746 O O . VAL A 1 96 ? -4.774 -7.630 10.707 1.00 97.12 96 VAL A O 1
ATOM 749 N N . ASP A 1 97 ? -5.469 -8.164 8.636 1.00 97.69 97 ASP A N 1
ATOM 750 C CA . ASP A 1 97 ? -4.637 -9.374 8.501 1.00 97.69 97 ASP A CA 1
ATOM 751 C C . ASP A 1 97 ? -3.248 -9.092 7.914 1.00 97.69 97 ASP A C 1
ATOM 753 O O . ASP A 1 97 ? -2.340 -9.909 8.029 1.00 97.69 97 ASP A O 1
ATOM 757 N N . LEU A 1 98 ? -3.086 -7.949 7.242 1.00 98.00 98 LEU A N 1
ATOM 758 C CA . LEU A 1 98 ? -1.817 -7.511 6.668 1.00 98.00 98 LEU A CA 1
ATOM 759 C C . LEU A 1 98 ? -1.765 -5.985 6.637 1.00 98.00 98 LEU A C 1
ATOM 761 O O . LEU A 1 98 ? -2.593 -5.345 5.985 1.00 98.00 98 LEU A O 1
ATOM 765 N N . LEU A 1 99 ? -0.775 -5.397 7.293 1.00 97.81 99 LEU A N 1
ATOM 766 C CA . LEU A 1 99 ? -0.477 -3.976 7.216 1.00 97.81 99 LEU A CA 1
ATOM 767 C C . LEU A 1 99 ? 0.630 -3.755 6.187 1.00 97.81 99 LEU A C 1
ATOM 769 O O . LEU A 1 99 ? 1.772 -4.129 6.406 1.00 97.81 99 LEU A O 1
ATOM 773 N N . GLU A 1 100 ? 0.306 -3.113 5.071 1.00 96.44 100 GLU A N 1
ATOM 774 C CA . GLU A 1 100 ? 1.282 -2.650 4.095 1.00 96.44 100 GLU A CA 1
ATOM 775 C C . GLU A 1 100 ? 1.634 -1.182 4.344 1.00 96.44 100 GLU A C 1
ATOM 777 O O . GLU A 1 100 ? 0.807 -0.284 4.158 1.00 96.44 100 GLU A O 1
ATOM 782 N N . ILE A 1 101 ? 2.888 -0.916 4.691 1.00 92.44 101 ILE A N 1
ATOM 783 C CA . ILE A 1 101 ? 3.419 0.440 4.756 1.00 92.44 101 ILE A CA 1
ATOM 784 C C . ILE A 1 101 ? 3.961 0.841 3.390 1.00 92.44 101 ILE A C 1
ATOM 786 O O . ILE A 1 101 ? 4.848 0.204 2.815 1.00 92.44 101 ILE A O 1
ATOM 790 N N . SER A 1 102 ? 3.423 1.942 2.876 1.00 82.31 102 SER A N 1
ATOM 791 C CA . SER A 1 102 ? 3.965 2.613 1.708 1.00 82.31 102 SER A CA 1
ATOM 792 C C . SER A 1 102 ? 4.878 3.751 2.119 1.00 82.31 102 SER A C 1
ATOM 794 O O . SER A 1 102 ? 4.476 4.634 2.878 1.00 82.31 102 SER A O 1
ATOM 796 N N . GLY A 1 103 ? 6.049 3.811 1.492 1.00 63.09 103 GLY A N 1
ATOM 797 C CA . GLY A 1 103 ? 6.897 4.996 1.553 1.00 63.09 103 GLY A CA 1
ATOM 798 C C . GLY A 1 103 ? 6.330 6.235 0.874 1.00 63.09 103 GLY A C 1
ATOM 799 O O . GLY A 1 103 ? 6.871 7.321 1.053 1.00 63.09 103 GLY A O 1
ATOM 800 N N . GLY A 1 104 ? 5.278 6.101 0.060 1.00 61.25 104 GLY A N 1
ATOM 801 C CA . GLY A 1 104 ? 4.678 7.219 -0.668 1.00 61.25 104 GLY A CA 1
ATOM 802 C C . GLY A 1 104 ? 5.713 8.106 -1.380 1.00 61.25 104 GLY A C 1
ATOM 803 O O . GLY A 1 104 ? 6.502 7.635 -2.201 1.00 61.25 104 GLY A O 1
ATOM 804 N N . THR A 1 105 ? 5.705 9.402 -1.050 1.00 48.62 105 THR A N 1
ATOM 805 C CA . THR A 1 105 ? 6.593 10.459 -1.574 1.00 48.62 105 THR A CA 1
ATOM 806 C C . THR A 1 105 ? 8.065 10.285 -1.168 1.00 48.62 105 THR A C 1
ATOM 808 O O . THR A 1 105 ? 8.929 10.923 -1.764 1.00 48.62 105 THR A O 1
ATOM 811 N N . TYR A 1 106 ? 8.386 9.411 -0.209 1.00 52.34 106 TYR A N 1
ATOM 812 C CA . TYR A 1 106 ? 9.754 9.174 0.265 1.00 52.34 106 TYR A CA 1
ATOM 813 C C . TYR A 1 106 ? 10.661 8.558 -0.793 1.00 52.34 106 TYR A C 1
ATOM 815 O O . TYR A 1 106 ? 11.815 8.953 -0.932 1.00 52.34 106 TYR A O 1
ATOM 823 N N . GLU A 1 107 ? 10.139 7.631 -1.603 1.00 51.50 107 GLU A N 1
ATOM 824 C CA . GLU A 1 107 ? 10.940 7.030 -2.668 1.00 51.50 107 GLU A CA 1
ATOM 825 C C . GLU A 1 107 ? 11.439 8.098 -3.651 1.00 51.50 107 GLU A C 1
ATOM 827 O O . GLU A 1 107 ? 12.554 8.003 -4.162 1.00 51.50 107 GLU A O 1
ATOM 832 N N . LYS A 1 108 ? 10.643 9.159 -3.834 1.00 52.09 108 LYS A N 1
ATOM 833 C CA . LYS A 1 108 ? 11.031 10.363 -4.566 1.00 52.09 108 LYS A CA 1
ATOM 834 C C . LYS A 1 108 ? 11.900 11.299 -3.739 1.00 52.09 108 LYS A C 1
ATOM 836 O O . LYS A 1 108 ? 12.862 11.804 -4.289 1.00 52.09 108 LYS A O 1
ATOM 841 N N . LEU A 1 109 ? 11.608 11.532 -2.458 1.00 48.66 109 LEU A N 1
ATOM 842 C CA . LEU A 1 109 ? 12.422 12.391 -1.594 1.00 48.66 109 LEU A CA 1
ATOM 843 C C . LEU A 1 109 ? 13.867 11.880 -1.530 1.00 48.66 109 LEU A C 1
ATOM 845 O O . LEU A 1 109 ? 14.780 12.650 -1.773 1.00 48.66 109 LEU A O 1
ATOM 849 N N . VAL A 1 110 ? 14.095 10.579 -1.331 1.00 49.62 110 VAL A N 1
ATOM 850 C CA . VAL A 1 110 ? 15.446 9.994 -1.383 1.00 49.62 110 VAL A CA 1
ATOM 851 C C . VAL A 1 110 ? 15.995 9.949 -2.800 1.00 49.62 110 VAL A C 1
ATOM 853 O O . VAL A 1 110 ? 17.180 10.189 -3.003 1.00 49.62 110 VAL A O 1
ATOM 856 N N . PHE A 1 111 ? 15.163 9.692 -3.810 1.00 48.00 111 PHE A N 1
ATOM 857 C CA . PHE A 1 111 ? 15.611 9.816 -5.194 1.00 48.00 111 PHE A CA 1
ATOM 858 C C . PHE A 1 111 ? 16.086 11.245 -5.512 1.00 48.00 111 PHE A C 1
ATOM 860 O O . PHE A 1 111 ? 17.105 11.391 -6.171 1.00 48.00 111 PHE A O 1
ATOM 867 N N . PHE A 1 112 ? 15.423 12.291 -5.022 1.00 47.75 112 PHE A N 1
ATOM 868 C CA . PHE A 1 112 ? 15.803 13.686 -5.241 1.00 47.75 112 PHE A CA 1
ATOM 869 C C . PHE A 1 112 ? 16.976 14.114 -4.356 1.00 47.75 112 PHE A C 1
ATOM 871 O O . PHE A 1 112 ? 17.921 14.708 -4.862 1.00 47.75 112 PHE A O 1
ATOM 878 N N . LEU A 1 113 ? 16.967 13.758 -3.070 1.00 44.53 113 LEU A N 1
ATOM 879 C CA . LEU A 1 113 ? 18.040 14.071 -2.122 1.00 44.53 113 LEU A CA 1
ATOM 880 C C . LEU A 1 113 ? 19.350 13.338 -2.445 1.00 44.53 113 LEU A C 1
ATOM 882 O O . LEU A 1 113 ? 20.415 13.839 -2.104 1.00 44.53 113 LEU A O 1
ATOM 886 N N . VAL A 1 114 ? 19.296 12.163 -3.089 1.00 44.59 114 VAL A N 1
ATOM 887 C CA . VAL A 1 114 ? 20.493 11.357 -3.401 1.00 44.59 114 VAL A CA 1
ATOM 888 C C . VAL A 1 114 ? 20.906 11.424 -4.880 1.00 44.59 114 VAL A C 1
ATOM 890 O O . VAL A 1 114 ? 22.052 11.111 -5.185 1.00 44.59 114 VAL A O 1
ATOM 893 N N . ASN A 1 115 ? 20.031 11.851 -5.805 1.00 43.09 115 ASN A N 1
ATOM 894 C CA . ASN A 1 115 ? 20.393 12.078 -7.220 1.00 43.09 115 ASN A CA 1
ATOM 895 C C . ASN A 1 115 ? 20.512 13.566 -7.606 1.00 43.09 115 ASN A C 1
ATOM 897 O O . ASN A 1 115 ? 20.620 13.870 -8.797 1.00 43.09 115 ASN A O 1
ATOM 901 N N . GLY A 1 116 ? 20.496 14.486 -6.638 1.00 40.03 116 GLY A N 1
ATOM 902 C CA . GLY A 1 116 ? 20.967 15.853 -6.848 1.00 40.03 116 GLY A CA 1
ATOM 903 C C . GLY A 1 116 ? 22.474 15.833 -7.107 1.00 40.03 116 GLY A C 1
ATOM 904 O O . GLY A 1 116 ? 23.233 15.518 -6.200 1.00 40.03 116 GLY A O 1
ATOM 905 N N . GLU A 1 117 ? 22.862 16.118 -8.352 1.00 38.78 117 GLU A N 1
ATOM 906 C CA . GLU A 1 117 ? 24.249 16.314 -8.812 1.00 38.78 117 GLU A CA 1
ATOM 907 C C . GLU A 1 117 ? 25.191 15.110 -8.624 1.00 38.78 117 GLU A C 1
ATOM 909 O O . GLU A 1 117 ? 26.125 15.156 -7.841 1.00 38.78 117 GLU A O 1
ATOM 914 N N . ASP A 1 1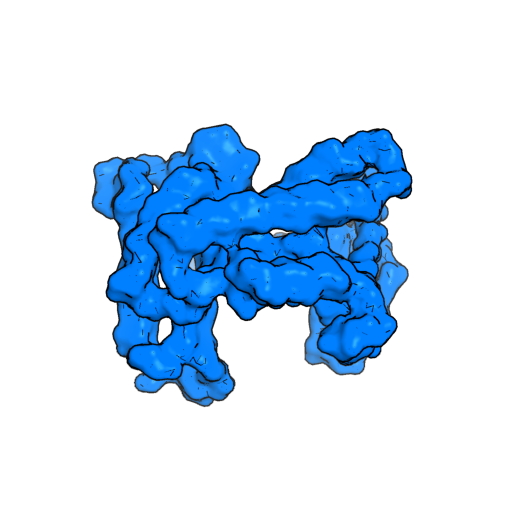18 ? 24.925 14.004 -9.328 1.00 38.22 118 ASP A N 1
ATOM 915 C CA . ASP A 1 118 ? 25.937 13.169 -10.014 1.00 38.22 118 ASP A CA 1
ATOM 916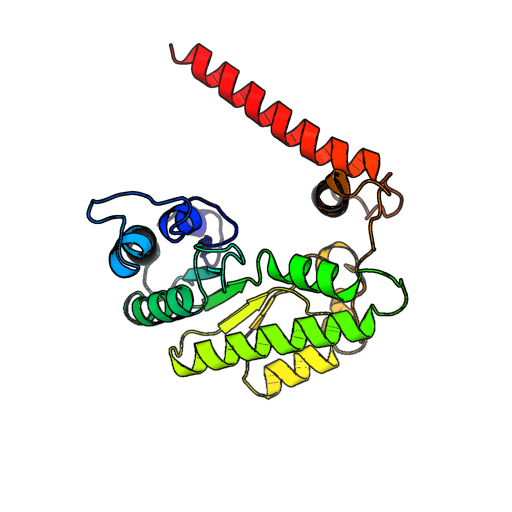 C C . ASP A 1 118 ? 25.416 11.743 -10.232 1.00 38.22 118 ASP A C 1
ATOM 918 O O . ASP A 1 118 ? 25.138 10.978 -9.306 1.00 38.22 118 ASP A O 1
ATOM 922 N N . GLY A 1 119 ? 25.334 11.335 -11.501 1.00 42.31 119 GLY A N 1
ATOM 923 C CA . GLY A 1 119 ? 24.786 10.053 -11.965 1.00 42.31 119 GLY A CA 1
ATOM 924 C C . GLY A 1 119 ? 25.574 8.788 -11.584 1.00 42.31 119 GLY A C 1
ATOM 925 O O . GLY A 1 119 ? 25.474 7.791 -12.295 1.00 42.31 119 GLY A O 1
ATOM 926 N N . LYS A 1 120 ? 26.355 8.795 -10.493 1.00 39.81 120 LYS A N 1
ATOM 927 C CA . LYS A 1 120 ? 27.169 7.658 -10.017 1.00 39.81 120 LYS A CA 1
ATOM 928 C C . LYS A 1 120 ? 26.652 6.960 -8.743 1.00 39.81 120 LYS A C 1
ATOM 930 O O . LYS A 1 120 ? 27.227 5.948 -8.356 1.00 39.81 120 LYS A O 1
ATOM 935 N N . LYS A 1 121 ? 25.553 7.398 -8.108 1.00 48.41 121 LYS A N 1
ATOM 936 C CA . LYS A 1 121 ? 25.108 6.882 -6.784 1.00 48.41 121 LYS A CA 1
ATOM 937 C C . LYS A 1 121 ? 23.832 6.015 -6.774 1.00 48.41 121 LYS A C 1
ATOM 939 O O . LYS A 1 121 ? 23.050 6.040 -5.822 1.00 48.41 121 LYS A O 1
ATOM 944 N N . VAL A 1 122 ? 23.611 5.171 -7.788 1.00 51.06 122 VAL A N 1
ATOM 945 C CA . VAL A 1 122 ? 22.444 4.254 -7.796 1.00 51.06 122 VAL A CA 1
ATOM 946 C C . VAL A 1 122 ? 22.503 3.246 -6.635 1.00 51.06 122 VAL A C 1
ATOM 948 O O . VAL A 1 122 ? 21.491 3.023 -5.974 1.00 51.06 122 VAL A O 1
ATOM 951 N N . ARG A 1 123 ? 23.682 2.693 -6.315 1.00 54.88 123 ARG A N 1
ATOM 952 C CA . ARG A 1 123 ? 23.844 1.729 -5.208 1.00 54.88 123 ARG A CA 1
ATOM 953 C C . ARG A 1 123 ? 23.684 2.384 -3.829 1.00 54.88 123 ARG A C 1
ATOM 955 O O . ARG A 1 123 ? 22.924 1.885 -3.011 1.00 54.88 123 ARG A O 1
ATOM 962 N N . GLU A 1 124 ? 24.308 3.543 -3.607 1.00 57.53 124 GLU A N 1
ATOM 963 C CA . GLU A 1 124 ? 24.213 4.281 -2.334 1.00 57.53 124 GLU A CA 1
ATOM 964 C C . GLU A 1 124 ? 22.786 4.794 -2.064 1.00 57.53 124 GLU A C 1
ATOM 966 O O . GLU A 1 124 ? 22.288 4.698 -0.945 1.00 57.53 124 GLU A O 1
ATOM 971 N N . SER A 1 125 ? 22.084 5.280 -3.097 1.00 61.56 125 SER A N 1
ATOM 972 C CA . SER A 1 125 ? 20.674 5.681 -2.968 1.00 61.56 125 SER A CA 1
ATOM 973 C C . SER A 1 125 ? 19.740 4.509 -2.691 1.00 61.56 125 SER A C 1
ATOM 975 O O . SER A 1 125 ? 18.688 4.708 -2.090 1.00 61.56 125 SER A O 1
ATOM 977 N N . THR A 1 126 ? 20.078 3.308 -3.163 1.00 62.62 126 THR A N 1
ATOM 978 C CA . THR A 1 126 ? 19.292 2.095 -2.906 1.00 62.62 126 THR A CA 1
ATOM 979 C C . THR A 1 126 ? 19.439 1.695 -1.441 1.00 62.62 126 THR A C 1
ATOM 981 O O . THR A 1 126 ? 18.429 1.644 -0.748 1.00 62.62 126 THR A O 1
ATOM 984 N N . MET A 1 127 ? 20.676 1.616 -0.935 1.00 65.00 127 MET A N 1
ATOM 985 C CA . MET A 1 127 ? 20.956 1.311 0.476 1.00 65.00 127 MET A CA 1
ATOM 986 C C . MET A 1 127 ? 20.295 2.301 1.446 1.00 65.00 127 MET A C 1
ATOM 988 O O . MET A 1 127 ? 19.720 1.896 2.448 1.00 65.00 127 MET A O 1
ATOM 992 N N . LYS A 1 128 ? 20.327 3.609 1.147 1.00 65.88 128 LYS A N 1
ATOM 993 C CA . LYS A 1 128 ? 19.674 4.630 1.989 1.00 65.88 128 LYS A CA 1
ATOM 994 C C . LYS A 1 128 ? 18.147 4.498 2.017 1.00 65.88 128 LYS A C 1
ATOM 996 O O . LYS A 1 128 ? 17.546 4.721 3.061 1.00 65.88 128 LYS A O 1
ATOM 1001 N N . ARG A 1 129 ? 17.522 4.147 0.883 1.00 66.06 129 ARG A N 1
ATOM 1002 C CA . ARG A 1 129 ? 16.066 3.909 0.810 1.00 66.06 129 ARG A CA 1
ATOM 1003 C C . ARG A 1 129 ? 15.675 2.697 1.638 1.00 66.06 129 ARG A C 1
ATOM 1005 O O . ARG A 1 129 ? 14.752 2.782 2.434 1.00 66.06 129 ARG A O 1
ATOM 1012 N N . GLU A 1 130 ? 16.395 1.605 1.420 1.00 70.94 130 GLU A N 1
ATOM 1013 C CA . GLU A 1 130 ? 16.241 0.336 2.121 1.00 70.94 130 GLU A CA 1
ATOM 1014 C C . GLU A 1 130 ? 16.357 0.536 3.646 1.00 70.94 130 GLU A C 1
ATOM 1016 O O . GLU A 1 130 ? 15.417 0.218 4.367 1.00 70.94 130 GLU A O 1
ATOM 1021 N N . ALA A 1 131 ? 17.413 1.201 4.128 1.00 69.88 131 ALA A N 1
ATOM 1022 C CA . ALA A 1 131 ? 17.636 1.439 5.558 1.00 69.88 131 ALA A CA 1
ATOM 1023 C C . ALA A 1 131 ? 16.523 2.246 6.255 1.00 69.88 131 ALA A C 1
ATOM 1025 O O . ALA A 1 131 ? 16.110 1.906 7.360 1.00 69.88 131 ALA A O 1
ATOM 1026 N N . TYR A 1 132 ? 16.008 3.302 5.622 1.00 70.75 132 TYR A N 1
ATOM 1027 C CA . TYR A 1 132 ? 14.952 4.116 6.234 1.00 70.75 132 TYR A CA 1
ATOM 1028 C C . TYR A 1 132 ? 13.625 3.369 6.360 1.00 70.75 132 TYR A C 1
ATOM 1030 O O . TYR A 1 132 ? 12.915 3.508 7.355 1.00 70.75 132 TYR A O 1
ATOM 1038 N N . PHE A 1 133 ? 13.279 2.561 5.355 1.00 73.19 133 PHE A N 1
ATOM 1039 C CA . PHE A 1 133 ? 12.079 1.737 5.437 1.00 73.19 133 PHE A CA 1
ATOM 1040 C C . PHE A 1 133 ? 12.145 0.758 6.603 1.00 73.19 133 PHE A C 1
ATOM 1042 O O . PHE A 1 133 ? 11.122 0.528 7.250 1.00 73.19 133 PHE A O 1
ATOM 1049 N N . MET A 1 134 ? 13.345 0.270 6.916 1.00 82.94 134 MET A N 1
ATOM 1050 C CA . MET A 1 134 ? 13.555 -0.585 8.074 1.00 82.94 134 MET A CA 1
ATOM 1051 C C . MET A 1 134 ? 13.421 0.162 9.398 1.00 82.94 134 MET A C 1
ATOM 1053 O O . MET A 1 134 ? 12.820 -0.371 10.325 1.00 82.94 134 MET A O 1
ATOM 1057 N N . GLU A 1 135 ? 13.881 1.412 9.487 1.00 86.19 135 GLU A N 1
ATOM 1058 C CA . GLU A 1 135 ? 13.709 2.227 10.697 1.00 86.19 135 GLU A CA 1
ATOM 1059 C C . GLU A 1 135 ? 12.226 2.397 11.061 1.00 86.19 135 GLU A C 1
ATOM 1061 O O . GLU A 1 135 ? 11.823 2.140 12.198 1.00 86.19 135 GLU A O 1
ATOM 1066 N N . PHE A 1 136 ? 11.386 2.762 10.089 1.00 88.19 136 PHE A N 1
ATOM 1067 C CA . PHE A 1 136 ? 9.953 2.887 10.345 1.00 88.19 136 PHE A CA 1
ATOM 1068 C C . PHE A 1 136 ? 9.284 1.525 10.588 1.00 88.19 136 PHE A C 1
ATOM 1070 O O . PHE A 1 136 ? 8.426 1.425 11.463 1.00 88.19 136 PHE A O 1
ATOM 1077 N N . ALA A 1 137 ? 9.682 0.465 9.873 1.00 90.75 137 ALA A N 1
ATOM 1078 C CA . ALA A 1 137 ? 9.167 -0.886 10.108 1.00 90.75 137 ALA A CA 1
ATOM 1079 C C . ALA A 1 137 ? 9.416 -1.353 11.551 1.00 90.75 137 ALA A C 1
ATOM 1081 O O . ALA A 1 137 ? 8.491 -1.834 12.205 1.00 90.75 137 ALA A O 1
ATOM 1082 N N . ASN A 1 138 ? 10.618 -1.118 12.083 1.00 91.62 138 ASN A N 1
ATOM 1083 C CA . ASN A 1 138 ? 10.965 -1.444 13.466 1.00 91.62 138 ASN A CA 1
ATOM 1084 C C . ASN A 1 138 ? 10.061 -0.708 14.465 1.00 91.62 138 ASN A C 1
ATOM 1086 O O . ASN A 1 138 ? 9.519 -1.323 15.380 1.00 91.62 138 ASN A O 1
ATOM 1090 N N . ARG A 1 139 ? 9.793 0.582 14.238 1.00 94.19 139 ARG A N 1
ATOM 1091 C CA . ARG A 1 139 ? 8.856 1.357 15.071 1.00 94.19 139 ARG A CA 1
ATOM 1092 C C . ARG A 1 139 ? 7.417 0.850 14.982 1.00 94.19 139 ARG A C 1
ATOM 1094 O O . ARG A 1 139 ? 6.683 0.913 15.963 1.00 94.19 139 ARG A O 1
ATOM 1101 N N . VAL A 1 140 ? 6.994 0.338 13.825 1.00 94.88 140 VAL A N 1
ATOM 1102 C CA . VAL A 1 140 ? 5.681 -0.311 13.682 1.00 94.88 140 VAL A CA 1
ATOM 1103 C C . VAL A 1 140 ? 5.616 -1.595 14.514 1.00 94.88 140 VAL A C 1
ATOM 1105 O O . VAL A 1 140 ? 4.613 -1.814 15.192 1.00 94.88 140 VAL A O 1
ATOM 1108 N N . ARG A 1 141 ? 6.685 -2.404 1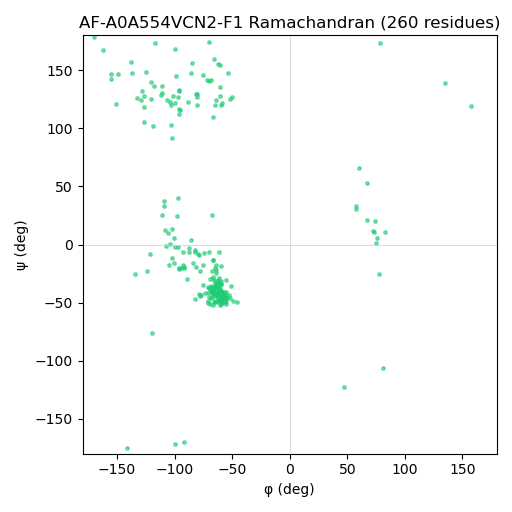4.530 1.00 93.31 141 ARG A N 1
ATOM 1109 C CA . ARG A 1 141 ? 6.769 -3.627 15.352 1.00 93.31 141 ARG A CA 1
ATOM 1110 C C . ARG A 1 141 ? 6.683 -3.352 16.851 1.00 93.31 141 ARG A C 1
ATOM 1112 O O . ARG A 1 141 ? 6.112 -4.152 17.581 1.00 93.31 141 ARG A O 1
ATOM 1119 N N . GLU A 1 142 ? 7.192 -2.212 17.314 1.00 94.69 142 GLU A N 1
ATOM 1120 C CA . GLU A 1 142 ? 7.074 -1.805 18.723 1.00 94.69 142 GLU A CA 1
ATOM 1121 C C . GLU A 1 142 ? 5.623 -1.548 19.159 1.00 94.69 142 GLU A C 1
ATOM 1123 O O . GLU A 1 142 ? 5.327 -1.542 20.355 1.00 94.69 142 GLU A O 1
ATOM 1128 N N . VAL A 1 143 ? 4.713 -1.301 18.210 1.00 95.12 143 VAL A N 1
ATOM 1129 C CA . VAL A 1 143 ? 3.345 -0.859 18.507 1.00 95.12 143 VAL A CA 1
ATOM 1130 C C . VAL A 1 143 ? 2.253 -1.775 17.967 1.00 95.12 143 VAL A C 1
ATOM 1132 O O . VAL A 1 143 ? 1.085 -1.541 18.281 1.00 95.12 143 VAL A O 1
ATOM 1135 N N . SER A 1 144 ? 2.595 -2.771 17.146 1.00 95.25 144 SER A N 1
ATOM 1136 C CA . SER A 1 144 ? 1.628 -3.713 16.593 1.00 95.25 144 SER A CA 1
ATOM 1137 C C . SER A 1 144 ? 2.240 -5.055 16.198 1.00 95.25 144 SER A C 1
ATOM 1139 O O . SER A 1 144 ? 3.356 -5.125 15.687 1.00 95.25 144 SER A O 1
ATOM 1141 N N . ASN A 1 145 ? 1.440 -6.109 16.361 1.00 94.88 145 ASN A N 1
ATOM 1142 C CA . ASN A 1 145 ? 1.746 -7.473 15.927 1.00 94.88 145 ASN A CA 1
ATOM 1143 C C . ASN A 1 145 ? 1.062 -7.863 14.605 1.00 94.88 145 ASN A C 1
ATOM 1145 O O . ASN A 1 145 ? 1.130 -9.024 14.203 1.00 94.88 145 ASN A O 1
ATOM 1149 N N . ILE A 1 146 ? 0.371 -6.933 13.934 1.00 97.44 146 ILE A N 1
ATOM 1150 C CA . ILE A 1 146 ? -0.232 -7.206 12.623 1.00 97.44 146 ILE A CA 1
ATOM 1151 C C . ILE A 1 146 ? 0.889 -7.590 11.643 1.00 97.44 146 ILE A C 1
ATOM 1153 O O . ILE A 1 146 ? 1.905 -6.886 11.608 1.00 97.44 146 ILE A O 1
ATOM 1157 N N . PRO A 1 147 ? 0.714 -8.646 10.820 1.00 97.38 147 PRO A N 1
ATOM 1158 C CA . PRO A 1 147 ? 1.685 -8.989 9.796 1.00 97.38 147 PRO A CA 1
ATOM 1159 C C . PRO A 1 147 ? 2.051 -7.780 8.931 1.00 97.38 147 PRO A C 1
ATOM 1161 O O . PRO A 1 147 ? 1.173 -7.093 8.402 1.00 97.38 147 PRO A O 1
ATOM 1164 N N . LEU A 1 148 ? 3.344 -7.501 8.811 1.00 96.75 148 LEU A N 1
ATOM 1165 C CA . LEU A 1 148 ? 3.873 -6.271 8.242 1.00 96.75 148 LEU A CA 1
ATOM 1166 C C . LEU A 1 148 ? 4.455 -6.520 6.854 1.00 96.75 148 LEU A C 1
ATOM 1168 O O . LEU A 1 148 ? 5.368 -7.321 6.667 1.00 96.75 148 LEU A O 1
ATOM 1172 N N . MET A 1 149 ? 3.956 -5.762 5.887 1.00 95.75 149 MET A N 1
ATOM 1173 C CA . MET A 1 149 ? 4.507 -5.644 4.551 1.00 95.75 149 MET A CA 1
ATOM 1174 C C . MET A 1 149 ? 5.088 -4.250 4.355 1.00 95.75 149 MET A C 1
ATOM 1176 O O . MET A 1 149 ? 4.446 -3.255 4.687 1.00 95.75 149 MET A O 1
ATOM 1180 N N . VAL A 1 150 ? 6.266 -4.149 3.748 1.00 91.88 150 VAL A N 1
ATOM 1181 C CA . VAL A 1 150 ? 6.816 -2.850 3.336 1.00 91.88 150 VAL A CA 1
ATOM 1182 C C . VAL A 1 150 ? 6.990 -2.821 1.828 1.00 91.88 150 VAL A C 1
ATOM 1184 O O . VAL A 1 150 ? 7.462 -3.785 1.225 1.00 91.88 150 VAL A O 1
ATOM 1187 N N . THR A 1 151 ? 6.603 -1.704 1.210 1.00 87.62 151 THR A N 1
ATOM 1188 C CA . THR A 1 151 ? 6.674 -1.516 -0.242 1.00 87.62 151 THR A CA 1
ATOM 1189 C C . THR A 1 151 ? 7.373 -0.214 -0.603 1.00 87.62 151 THR A C 1
ATOM 1191 O O . THR A 1 151 ? 6.913 0.877 -0.258 1.00 87.62 151 THR A O 1
ATOM 1194 N N . GLY A 1 152 ? 8.425 -0.334 -1.414 1.00 76.12 152 GLY A N 1
ATOM 1195 C CA . GLY A 1 152 ? 9.203 0.786 -1.947 1.00 76.12 152 GLY A CA 1
ATOM 1196 C C . GLY A 1 152 ? 10.704 0.524 -1.840 1.00 76.12 152 GLY A C 1
ATOM 1197 O O . GLY A 1 152 ? 11.168 -0.018 -0.852 1.00 76.12 152 GLY A O 1
ATOM 1198 N N . GLY A 1 153 ? 11.489 0.881 -2.858 1.00 73.50 153 GLY A N 1
ATOM 1199 C CA . GLY A 1 153 ? 12.958 0.852 -2.764 1.00 73.50 153 GLY A CA 1
ATOM 1200 C C . GLY A 1 153 ? 13.664 -0.509 -2.880 1.00 73.50 153 GLY A C 1
ATOM 1201 O O . GLY A 1 153 ? 14.780 -0.522 -3.379 1.00 73.50 153 GLY A O 1
ATOM 1202 N N . PHE A 1 154 ? 13.019 -1.630 -2.551 1.00 83.50 154 PHE A N 1
ATOM 1203 C CA . PHE A 1 154 ? 13.605 -2.981 -2.591 1.00 83.50 154 PHE A CA 1
ATOM 1204 C C . PHE A 1 154 ? 14.090 -3.415 -3.981 1.00 83.50 154 PHE A C 1
ATOM 1206 O O . PHE A 1 154 ? 13.287 -3.467 -4.921 1.00 83.50 154 PHE A O 1
ATOM 1213 N N . ARG A 1 155 ? 15.385 -3.719 -4.145 1.00 85.12 155 ARG A N 1
ATOM 1214 C CA . ARG A 1 155 ? 15.946 -4.142 -5.451 1.00 85.12 155 ARG A CA 1
ATOM 1215 C C . ARG A 1 155 ? 16.864 -5.355 -5.395 1.00 85.12 155 ARG A C 1
ATOM 1217 O O . ARG A 1 155 ? 16.997 -6.026 -6.416 1.00 85.12 155 ARG A O 1
ATOM 1224 N N . THR A 1 156 ? 17.499 -5.622 -4.258 1.00 88.75 156 THR A N 1
ATOM 1225 C CA . THR A 1 156 ? 18.581 -6.611 -4.167 1.00 88.75 156 THR A CA 1
ATOM 1226 C C . THR A 1 156 ? 18.164 -7.824 -3.358 1.00 88.75 156 THR A C 1
ATOM 1228 O O . THR A 1 156 ? 17.675 -7.673 -2.248 1.00 88.75 156 THR A O 1
ATOM 1231 N N . TYR A 1 157 ? 18.360 -9.018 -3.922 1.00 92.00 157 TYR A N 1
ATOM 1232 C CA . TYR A 1 157 ? 17.915 -10.277 -3.323 1.00 92.00 157 TYR A CA 1
ATOM 1233 C C . TYR A 1 157 ? 18.464 -10.457 -1.909 1.00 92.00 157 TYR A C 1
ATOM 1235 O O . TYR A 1 157 ? 17.705 -10.735 -0.991 1.00 92.00 157 TYR A O 1
ATOM 1243 N N . ASP A 1 158 ? 19.771 -10.249 -1.737 1.00 91.12 158 ASP A N 1
ATOM 1244 C CA . ASP A 1 158 ? 20.438 -10.511 -0.462 1.00 91.12 158 ASP A CA 1
ATOM 1245 C C . ASP A 1 158 ? 19.899 -9.597 0.655 1.00 91.12 158 ASP A C 1
ATOM 1247 O O . ASP A 1 158 ? 19.702 -10.069 1.769 1.00 91.12 158 ASP A O 1
ATOM 1251 N N . PHE A 1 159 ? 19.566 -8.335 0.347 1.00 88.12 159 PHE A N 1
ATOM 1252 C CA . PHE A 1 159 ? 18.915 -7.436 1.305 1.00 88.12 159 PHE A CA 1
ATOM 1253 C C . PHE A 1 159 ? 17.488 -7.888 1.642 1.00 88.12 159 PHE A C 1
ATOM 1255 O O . PHE A 1 159 ? 17.099 -7.859 2.803 1.00 88.12 159 PHE A O 1
ATOM 1262 N N . LEU A 1 160 ? 16.708 -8.341 0.649 1.00 91.19 160 LEU A N 1
ATOM 1263 C CA . LEU A 1 160 ? 15.349 -8.844 0.902 1.00 91.19 160 LEU A CA 1
ATOM 1264 C C . LEU A 1 160 ? 15.376 -10.063 1.821 1.00 91.19 160 LEU A C 1
ATOM 1266 O O . LEU A 1 160 ? 14.585 -10.155 2.756 1.00 91.19 160 LEU A O 1
ATOM 1270 N N . GLU A 1 161 ? 16.291 -10.985 1.534 1.00 93.88 161 GLU A N 1
ATOM 1271 C CA . GLU A 1 161 ? 16.462 -12.219 2.288 1.00 93.88 161 GLU A CA 1
ATOM 1272 C C . GLU A 1 161 ? 16.918 -11.931 3.721 1.00 93.88 161 GLU A C 1
ATOM 1274 O O . GLU A 1 161 ? 16.393 -12.519 4.663 1.00 93.88 161 GLU A O 1
ATOM 1279 N N . GLU A 1 162 ? 17.852 -10.993 3.903 1.00 91.94 162 GLU A N 1
ATOM 1280 C CA . GLU A 1 162 ? 18.299 -10.546 5.223 1.00 91.94 162 GLU A CA 1
ATOM 1281 C C . GLU A 1 162 ? 17.155 -9.907 6.021 1.00 91.94 162 GLU A C 1
ATOM 1283 O O . GLU A 1 162 ? 16.888 -10.332 7.144 1.00 91.94 162 GLU A O 1
ATOM 1288 N N . THR A 1 163 ? 16.417 -8.968 5.424 1.00 90.44 163 THR A N 1
ATOM 1289 C CA . THR A 1 163 ? 15.274 -8.296 6.058 1.00 90.44 163 THR A CA 1
ATOM 1290 C C . THR A 1 163 ? 14.176 -9.280 6.485 1.00 90.44 163 THR A C 1
ATOM 1292 O O . THR A 1 163 ? 13.648 -9.176 7.595 1.00 90.44 163 THR A O 1
ATOM 1295 N N . LEU A 1 164 ? 13.850 -10.270 5.645 1.00 93.56 164 LEU A N 1
ATOM 1296 C CA . LEU A 1 164 ? 12.887 -11.322 5.990 1.00 93.56 164 LEU A CA 1
ATOM 1297 C C . LEU A 1 164 ? 13.420 -12.236 7.099 1.00 93.56 164 LEU A C 1
ATOM 1299 O O . LEU A 1 164 ? 12.709 -12.534 8.058 1.00 93.56 164 LEU A O 1
ATOM 1303 N N . LYS A 1 165 ? 14.681 -12.666 6.998 1.00 94.81 165 LYS A N 1
ATOM 1304 C CA . LYS A 1 165 ? 15.314 -13.558 7.977 1.00 94.81 165 LYS A CA 1
ATOM 1305 C C . LYS A 1 165 ? 15.440 -12.915 9.358 1.00 94.81 165 LYS A C 1
ATOM 1307 O O . LYS A 1 165 ? 15.303 -13.612 10.362 1.00 94.81 165 LYS A O 1
ATOM 1312 N N . ASN A 1 166 ? 15.679 -11.608 9.409 1.00 91.50 166 ASN A N 1
ATOM 1313 C CA . ASN A 1 166 ? 15.751 -10.839 10.648 1.00 91.50 166 ASN A CA 1
ATOM 1314 C C . ASN A 1 166 ? 14.366 -10.586 11.276 1.00 91.50 166 ASN A C 1
ATOM 1316 O O . ASN A 1 166 ? 14.293 -10.083 12.395 1.00 91.50 166 ASN A O 1
ATOM 1320 N N . GLY A 1 167 ? 13.269 -10.932 10.588 1.00 90.50 167 GLY A N 1
ATOM 1321 C CA . GLY A 1 167 ? 11.899 -10.724 11.069 1.00 90.50 167 GLY A CA 1
ATOM 1322 C C . GLY A 1 167 ? 11.447 -9.261 11.055 1.00 90.50 167 GLY A C 1
ATOM 1323 O O . GLY A 1 167 ? 10.401 -8.925 11.617 1.00 90.50 167 GLY A O 1
ATOM 1324 N N . GLU A 1 168 ? 12.209 -8.380 10.405 1.00 90.38 168 GLU A N 1
ATOM 1325 C CA . GLU A 1 168 ? 11.921 -6.945 10.360 1.00 90.38 168 GLU A CA 1
ATOM 1326 C C . GLU A 1 168 ? 10.568 -6.681 9.670 1.00 90.38 168 GLU A C 1
ATOM 1328 O O . GLU A 1 168 ? 9.791 -5.823 10.095 1.00 90.38 168 GLU A O 1
ATOM 1333 N N . VAL A 1 169 ? 10.238 -7.490 8.658 1.00 94.00 169 VAL A N 1
ATOM 1334 C CA . VAL A 1 169 ? 8.933 -7.539 7.978 1.00 94.00 169 VAL A CA 1
ATOM 1335 C C . VAL A 1 169 ? 8.524 -8.992 7.733 1.00 94.00 169 VAL A C 1
ATOM 1337 O O . VAL A 1 169 ? 9.376 -9.871 7.641 1.00 94.00 169 VAL A O 1
ATOM 1340 N N . ASP A 1 170 ? 7.225 -9.241 7.575 1.00 96.50 170 ASP A N 1
ATOM 1341 C CA . ASP A 1 170 ? 6.688 -10.567 7.228 1.00 96.50 170 ASP A CA 1
ATOM 1342 C C . ASP A 1 170 ? 6.534 -10.742 5.713 1.00 96.50 170 ASP A C 1
ATOM 1344 O O . ASP A 1 170 ? 6.438 -11.858 5.202 1.00 96.50 170 ASP A O 1
ATOM 1348 N N . MET A 1 171 ? 6.487 -9.629 4.975 1.00 95.44 171 MET A N 1
ATOM 1349 C CA . MET A 1 171 ? 6.344 -9.626 3.526 1.00 95.44 171 MET A CA 1
ATOM 1350 C C . MET A 1 171 ? 7.041 -8.418 2.892 1.00 95.44 171 MET A C 1
ATOM 1352 O O . MET A 1 171 ? 7.046 -7.311 3.425 1.00 95.44 171 MET A O 1
ATOM 1356 N N . ILE A 1 172 ? 7.583 -8.608 1.690 1.00 92.38 172 ILE A N 1
ATOM 1357 C CA . ILE A 1 172 ? 8.179 -7.530 0.898 1.00 92.38 172 ILE A CA 1
ATOM 1358 C C . ILE A 1 172 ? 7.308 -7.244 -0.319 1.00 92.38 172 ILE A C 1
ATOM 1360 O O . ILE A 1 172 ? 6.945 -8.138 -1.084 1.00 92.38 172 ILE A O 1
ATOM 1364 N N . GLY A 1 173 ? 6.994 -5.968 -0.524 1.00 91.31 173 GLY A N 1
ATOM 1365 C CA . GLY A 1 173 ? 6.265 -5.504 -1.689 1.00 91.31 173 GLY A CA 1
ATOM 1366 C C . GLY A 1 173 ? 7.145 -4.954 -2.794 1.00 91.31 173 GLY A C 1
ATOM 1367 O O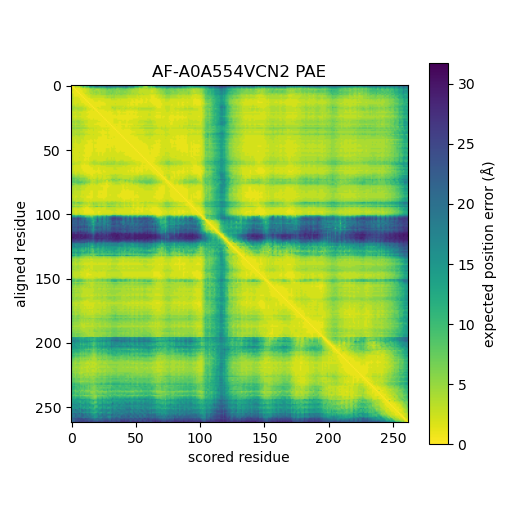 . GLY A 1 173 ? 7.919 -4.011 -2.614 1.00 91.31 173 GLY A O 1
ATOM 1368 N N . MET A 1 174 ? 6.942 -5.493 -3.994 1.00 89.81 174 MET A N 1
ATOM 1369 C CA . MET A 1 174 ? 7.617 -5.065 -5.214 1.00 89.81 174 MET A CA 1
ATOM 1370 C C . MET A 1 174 ? 6.592 -4.790 -6.314 1.00 89.81 174 MET A C 1
ATOM 1372 O O . MET A 1 174 ? 5.705 -5.597 -6.575 1.00 89.81 174 MET A O 1
ATOM 1376 N N . ALA A 1 175 ? 6.720 -3.636 -6.977 1.00 87.69 175 ALA A N 1
ATOM 1377 C CA . ALA A 1 175 ? 5.830 -3.235 -8.068 1.00 87.69 175 ALA A CA 1
ATOM 1378 C C . ALA A 1 175 ? 6.597 -3.030 -9.382 1.00 87.69 175 ALA A C 1
ATOM 1380 O O . ALA A 1 175 ? 6.571 -3.885 -10.262 1.00 87.69 175 ALA A O 1
ATOM 1381 N N . ARG A 1 176 ? 7.316 -1.906 -9.518 1.00 86.38 176 ARG A N 1
ATOM 1382 C CA . ARG A 1 176 ? 8.032 -1.539 -10.757 1.00 86.38 176 ARG A CA 1
ATOM 1383 C C . ARG A 1 176 ? 9.019 -2.608 -11.250 1.00 86.38 176 ARG A C 1
ATOM 1385 O O . ARG A 1 176 ? 8.913 -2.953 -12.431 1.00 86.38 176 ARG A O 1
ATOM 1392 N N . PRO A 1 177 ? 9.865 -3.214 -10.392 1.00 88.12 177 PRO A N 1
ATOM 1393 C CA . PRO A 1 177 ? 10.804 -4.237 -10.846 1.00 88.12 177 PRO A CA 1
ATOM 1394 C C . PRO A 1 177 ? 10.121 -5.453 -11.484 1.00 88.12 177 PRO A C 1
ATOM 1396 O O . PRO A 1 177 ? 10.633 -6.001 -12.457 1.00 88.12 177 PRO A O 1
ATOM 1399 N N . PHE A 1 178 ? 8.931 -5.832 -11.004 1.00 91.06 178 PHE A N 1
ATOM 1400 C CA . PHE A 1 178 ? 8.162 -6.967 -11.529 1.00 91.06 178 PHE A CA 1
ATOM 1401 C C . PHE A 1 178 ? 7.409 -6.650 -12.831 1.00 91.06 178 PHE A C 1
ATOM 1403 O O . PHE A 1 178 ? 6.890 -7.551 -13.483 1.00 91.06 178 PHE A O 1
ATOM 1410 N N . ILE A 1 179 ? 7.361 -5.386 -13.263 1.00 90.44 179 ILE A N 1
ATOM 1411 C CA . ILE A 1 179 ? 6.793 -5.027 -14.570 1.00 90.44 179 ILE A CA 1
ATOM 1412 C C . ILE A 1 179 ? 7.830 -5.233 -15.672 1.00 90.44 179 ILE A C 1
ATOM 1414 O O . ILE A 1 179 ? 7.513 -5.767 -16.733 1.00 90.44 179 ILE A O 1
ATOM 1418 N N . VAL A 1 180 ? 9.055 -4.754 -15.453 1.00 89.44 180 VAL A N 1
ATOM 1419 C CA . VAL A 1 180 ? 10.071 -4.652 -16.512 1.00 89.44 180 VAL A CA 1
ATOM 1420 C C . VAL A 1 180 ? 11.016 -5.844 -16.581 1.00 89.44 180 VAL A C 1
ATOM 1422 O O . VAL A 1 180 ? 11.569 -6.088 -17.650 1.00 89.44 180 VAL A O 1
ATOM 1425 N N . ASN A 1 181 ? 11.134 -6.618 -15.502 1.00 91.31 181 ASN A N 1
ATOM 1426 C CA . ASN A 1 181 ? 12.037 -7.765 -15.418 1.00 91.31 181 ASN A CA 1
ATOM 1427 C C . ASN A 1 181 ? 11.281 -9.104 -15.421 1.00 91.31 181 ASN A C 1
ATOM 1429 O O . ASN A 1 181 ? 11.708 -10.056 -14.783 1.00 91.31 181 ASN A O 1
ATOM 1433 N N . ILE A 1 182 ? 10.143 -9.196 -16.125 1.00 90.94 182 ILE A N 1
ATOM 1434 C CA . ILE A 1 182 ? 9.214 -10.345 -16.060 1.00 90.94 182 ILE A CA 1
ATOM 1435 C C . ILE A 1 182 ? 9.884 -11.717 -16.249 1.00 90.94 182 ILE A C 1
ATOM 1437 O O . ILE A 1 182 ? 9.508 -12.683 -15.591 1.00 90.94 182 ILE A O 1
ATOM 1441 N N . ASN A 1 183 ? 10.904 -11.791 -17.106 1.00 91.75 183 ASN A N 1
ATOM 1442 C CA . ASN A 1 183 ? 11.637 -13.028 -17.385 1.00 91.75 183 ASN A CA 1
ATOM 1443 C C . ASN A 1 183 ? 12.652 -13.382 -16.287 1.00 91.75 183 ASN A C 1
ATOM 1445 O O . ASN A 1 183 ? 13.023 -14.541 -16.147 1.00 91.75 183 ASN A O 1
ATOM 1449 N N . GLU A 1 184 ? 13.097 -12.392 -15.517 1.00 94.19 184 GLU A N 1
ATOM 1450 C CA . GLU A 1 184 ? 14.090 -12.542 -14.453 1.00 94.19 184 GLU A CA 1
ATOM 1451 C C . GLU A 1 184 ? 13.434 -12.793 -13.093 1.00 94.19 184 GLU A C 1
ATOM 1453 O O . GLU A 1 184 ? 14.103 -13.298 -12.201 1.00 94.19 184 GLU A O 1
ATOM 1458 N N . ILE A 1 185 ? 12.132 -12.504 -12.928 1.00 93.75 185 ILE A N 1
ATOM 1459 C CA . ILE A 1 185 ? 11.409 -12.662 -11.650 1.00 93.75 185 ILE A CA 1
ATOM 1460 C C . ILE A 1 185 ? 11.604 -14.062 -11.071 1.00 93.75 185 ILE A C 1
ATOM 1462 O O . ILE A 1 185 ? 11.887 -14.189 -9.887 1.00 93.75 185 ILE A O 1
ATOM 1466 N N . LYS A 1 186 ? 11.477 -15.115 -11.888 1.00 95.94 186 LYS A N 1
ATOM 1467 C CA . LYS A 1 186 ? 11.640 -16.491 -11.402 1.00 95.94 186 LYS A CA 1
ATOM 1468 C C . LYS A 1 186 ? 13.050 -16.729 -10.853 1.00 95.94 186 LYS A C 1
ATOM 1470 O O . LYS A 1 186 ? 13.185 -17.244 -9.752 1.00 95.94 186 LYS A O 1
ATOM 1475 N N . GLY A 1 187 ? 14.076 -16.320 -11.599 1.00 96.94 187 GLY A N 1
ATOM 1476 C CA . GLY A 1 187 ? 15.462 -16.426 -11.145 1.00 96.94 187 GLY A CA 1
ATOM 1477 C C . GLY A 1 187 ? 15.728 -15.555 -9.916 1.00 96.94 187 GLY A C 1
ATOM 1478 O O . GLY A 1 187 ? 16.454 -15.965 -9.021 1.00 96.94 187 GLY A O 1
ATOM 1479 N N . PHE A 1 188 ? 15.095 -14.385 -9.825 1.00 95.69 188 PHE A N 1
ATOM 1480 C CA . PHE A 1 188 ? 15.196 -13.508 -8.662 1.00 95.69 188 PHE A CA 1
ATOM 1481 C C . PHE A 1 188 ? 14.594 -14.160 -7.422 1.00 95.69 188 PHE A C 1
ATOM 1483 O O . PHE A 1 188 ? 15.266 -14.237 -6.409 1.00 95.69 188 PHE A O 1
ATOM 1490 N N . LEU A 1 189 ? 13.382 -14.713 -7.505 1.00 94.00 189 LEU A N 1
ATOM 1491 C CA . LEU A 1 189 ? 12.749 -15.415 -6.382 1.00 94.00 189 LEU A CA 1
ATOM 1492 C C . LEU A 1 189 ? 13.511 -16.681 -5.954 1.00 94.00 189 LEU A C 1
ATOM 1494 O O . LEU A 1 189 ? 13.404 -17.087 -4.805 1.00 94.00 189 LEU A O 1
ATOM 1498 N N . ASN A 1 190 ? 14.294 -17.280 -6.855 1.00 95.69 190 ASN A N 1
ATOM 1499 C CA . ASN A 1 190 ? 15.166 -18.420 -6.562 1.00 95.69 190 ASN A CA 1
ATOM 1500 C C . ASN A 1 190 ? 16.570 -18.019 -6.061 1.00 95.69 190 ASN A C 1
ATOM 1502 O O . ASN A 1 190 ? 17.400 -18.892 -5.810 1.00 95.69 190 ASN A O 1
ATOM 1506 N N . GLY A 1 191 ? 16.890 -16.723 -5.990 1.00 94.44 191 GLY A N 1
ATOM 1507 C CA . GLY A 1 191 ? 18.225 -16.231 -5.628 1.00 94.44 191 GLY A CA 1
ATOM 1508 C C . GLY A 1 191 ? 19.296 -16.356 -6.723 1.00 94.44 191 GLY A C 1
ATOM 1509 O O . GLY A 1 191 ? 20.460 -16.029 -6.476 1.00 94.44 191 GLY A O 1
ATOM 1510 N N . GLU A 1 192 ? 18.918 -16.783 -7.932 1.00 96.69 192 GLU A N 1
ATOM 1511 C CA . GLU A 1 192 ? 19.777 -16.889 -9.123 1.00 96.69 192 GLU A CA 1
ATOM 1512 C C . GLU A 1 192 ? 20.063 -15.507 -9.736 1.00 96.69 192 GLU A C 1
ATOM 1514 O O . GLU A 1 192 ? 21.161 -15.242 -10.226 1.00 96.69 192 GLU A O 1
ATOM 1519 N N . VAL A 1 193 ? 19.082 -14.599 -9.683 1.00 95.69 193 VAL A N 1
ATOM 1520 C CA . VAL A 1 193 ? 19.231 -13.192 -10.078 1.00 95.69 193 VAL A CA 1
ATOM 1521 C C . VAL A 1 193 ? 19.334 -12.349 -8.814 1.00 95.69 193 VAL A C 1
ATOM 1523 O O . VAL A 1 193 ? 18.419 -12.317 -8.000 1.00 95.69 193 VAL A O 1
ATOM 1526 N N . LYS A 1 194 ? 20.449 -11.633 -8.647 1.00 92.88 194 LYS A N 1
ATOM 1527 C CA . LYS A 1 194 ? 20.732 -10.889 -7.407 1.00 92.88 194 LYS A CA 1
ATOM 1528 C C . LYS A 1 194 ? 20.102 -9.506 -7.326 1.00 92.88 194 LYS A C 1
ATOM 1530 O O . LYS A 1 194 ? 20.044 -8.924 -6.245 1.00 92.88 194 LYS A O 1
ATOM 1535 N N . SER A 1 195 ? 19.637 -8.955 -8.441 1.00 90.94 195 SER A N 1
ATOM 1536 C CA . SER A 1 195 ? 19.027 -7.630 -8.463 1.00 90.94 195 SER A CA 1
ATOM 1537 C C . SER A 1 195 ? 18.076 -7.479 -9.637 1.00 90.94 195 SER A C 1
ATOM 1539 O O . SER A 1 195 ? 18.373 -7.954 -10.730 1.00 90.94 195 SER A O 1
ATOM 1541 N N . LEU A 1 196 ? 16.963 -6.783 -9.414 1.00 88.75 196 LEU A N 1
ATOM 1542 C CA . LEU A 1 196 ? 16.054 -6.363 -10.475 1.00 88.75 196 LEU A CA 1
ATOM 1543 C C . LEU A 1 196 ? 16.246 -4.875 -10.746 1.00 88.75 196 LEU A C 1
ATOM 1545 O O . LEU A 1 196 ? 16.086 -4.042 -9.853 1.00 88.75 196 LEU A O 1
ATOM 1549 N N . ILE A 1 197 ? 16.574 -4.528 -11.987 1.00 77.62 197 ILE A N 1
ATOM 1550 C CA . ILE A 1 197 ? 16.943 -3.160 -12.350 1.00 77.62 197 ILE A CA 1
ATOM 1551 C C . ILE A 1 197 ? 15.724 -2.424 -12.905 1.00 77.62 197 ILE A C 1
ATOM 1553 O O . ILE A 1 197 ? 15.019 -2.915 -13.786 1.00 77.62 197 ILE A O 1
ATOM 1557 N N . ASP A 1 198 ? 15.493 -1.208 -12.415 1.00 75.69 198 ASP A N 1
ATOM 1558 C CA . ASP A 1 198 ? 14.536 -0.294 -13.030 1.00 75.69 198 ASP A CA 1
ATOM 1559 C C . ASP A 1 198 ? 15.193 0.498 -14.157 1.00 75.69 198 ASP A C 1
ATOM 1561 O O . ASP A 1 198 ? 16.356 0.904 -14.084 1.00 75.69 198 ASP A O 1
ATOM 1565 N N . LYS A 1 199 ? 14.406 0.826 -15.181 1.00 71.00 199 LYS A N 1
ATOM 1566 C CA . LYS A 1 199 ? 14.864 1.749 -16.213 1.00 71.00 199 LYS A CA 1
ATOM 1567 C C . LYS A 1 199 ? 14.715 3.189 -15.729 1.00 71.00 199 LYS A C 1
ATOM 1569 O O . LYS A 1 199 ? 13.601 3.658 -15.508 1.00 71.00 199 LYS A O 1
ATOM 1574 N N . ALA A 1 200 ? 15.825 3.921 -15.656 1.00 69.56 200 ALA A N 1
ATOM 1575 C CA . ALA A 1 200 ? 15.780 5.364 -15.459 1.00 69.56 200 ALA A CA 1
ATOM 1576 C C . ALA A 1 200 ? 15.127 6.042 -16.678 1.00 69.56 200 ALA A C 1
ATOM 1578 O O . ALA A 1 200 ? 15.615 5.933 -17.805 1.00 69.56 200 ALA A O 1
ATOM 1579 N N . ILE A 1 201 ? 14.015 6.744 -16.452 1.00 75.31 201 ILE A N 1
ATOM 1580 C CA . ILE A 1 201 ? 13.355 7.575 -17.462 1.00 75.31 201 ILE A CA 1
ATOM 1581 C C . ILE A 1 201 ? 13.736 9.030 -17.190 1.00 75.31 201 ILE A C 1
ATOM 1583 O O . ILE A 1 201 ? 13.627 9.502 -16.059 1.00 75.31 201 ILE A O 1
ATOM 1587 N N . ARG A 1 202 ? 14.224 9.730 -18.217 1.00 76.12 202 ARG A N 1
ATOM 1588 C CA . ARG A 1 202 ? 14.629 11.139 -18.137 1.00 76.12 202 ARG A CA 1
ATOM 1589 C C . ARG A 1 202 ? 14.036 11.898 -19.311 1.00 76.12 202 ARG A C 1
ATOM 1591 O O . ARG A 1 202 ? 14.198 11.490 -20.458 1.00 76.12 202 ARG A O 1
ATOM 1598 N N . THR A 1 203 ? 13.324 12.976 -19.015 1.00 73.44 203 THR A N 1
ATOM 1599 C CA . THR A 1 203 ? 12.758 13.894 -20.017 1.00 73.44 203 THR A CA 1
ATOM 1600 C C . THR A 1 203 ? 13.656 15.105 -20.256 1.00 73.44 203 THR A C 1
ATOM 1602 O O . THR A 1 203 ? 13.499 15.759 -21.279 1.00 73.44 203 THR A O 1
ATOM 1605 N N . GLY A 1 204 ? 14.546 15.428 -19.308 1.00 77.38 204 GLY A N 1
ATOM 1606 C CA . GLY A 1 204 ? 15.254 16.713 -19.256 1.00 77.38 204 GLY A CA 1
ATOM 1607 C C . GLY A 1 204 ? 14.376 17.882 -18.784 1.00 77.38 204 GLY A C 1
ATOM 1608 O O . GLY A 1 204 ? 14.851 19.008 -18.710 1.00 77.38 204 GLY A O 1
ATOM 1609 N N . ILE A 1 205 ? 13.104 17.626 -18.456 1.00 78.94 205 ILE A N 1
ATOM 1610 C CA . ILE A 1 205 ? 12.139 18.615 -17.963 1.00 78.94 205 ILE A CA 1
ATOM 1611 C C . ILE A 1 205 ? 11.564 18.074 -16.661 1.00 78.94 205 ILE A C 1
ATOM 1613 O O . ILE A 1 205 ? 10.740 17.155 -16.685 1.00 78.94 205 ILE A O 1
ATOM 1617 N N . HIS A 1 206 ? 11.991 18.653 -15.541 1.00 73.31 206 HIS A N 1
ATOM 1618 C CA . HIS A 1 206 ? 11.697 18.163 -14.195 1.00 73.31 206 HIS A CA 1
ATOM 1619 C C . HIS A 1 206 ? 10.196 17.938 -13.946 1.00 73.31 206 HIS A C 1
ATOM 1621 O O . HIS A 1 206 ? 9.792 16.877 -13.476 1.00 73.31 206 HIS A O 1
ATOM 1627 N N . GLN A 1 207 ? 9.340 18.873 -14.375 1.00 77.19 207 GLN A N 1
ATOM 1628 C CA . GLN A 1 207 ? 7.883 18.779 -14.200 1.00 77.19 207 GLN A CA 1
ATOM 1629 C C . GLN A 1 207 ? 7.249 17.593 -14.949 1.00 77.19 207 GLN A C 1
ATOM 1631 O O . GLN A 1 207 ? 6.118 17.207 -14.659 1.00 77.19 207 GLN A O 1
ATOM 1636 N N . LEU A 1 208 ? 7.949 17.017 -15.932 1.00 80.62 208 LEU A N 1
ATOM 1637 C CA . LEU A 1 208 ? 7.451 15.914 -16.749 1.00 80.62 208 LEU A CA 1
ATOM 1638 C C . LEU A 1 208 ? 8.025 14.552 -16.354 1.00 80.62 208 LEU A C 1
ATOM 1640 O O . LEU A 1 208 ? 7.488 13.546 -16.818 1.00 80.62 208 LEU A O 1
ATOM 1644 N N . GLU A 1 209 ? 9.059 14.486 -15.512 1.00 78.56 209 GLU A N 1
ATOM 1645 C CA . GLU A 1 209 ? 9.742 13.227 -15.179 1.00 78.56 209 GLU A CA 1
ATOM 1646 C C . GLU A 1 209 ? 8.798 12.204 -14.546 1.00 78.56 209 GLU A C 1
ATOM 1648 O O . GLU A 1 209 ? 8.745 11.058 -14.990 1.00 78.56 209 GLU A O 1
ATOM 1653 N N . GLU A 1 210 ? 7.969 12.635 -13.594 1.00 74.81 210 GLU A N 1
ATOM 1654 C CA . GLU A 1 210 ? 6.991 11.762 -12.941 1.00 74.81 210 GLU A CA 1
ATOM 1655 C C . GLU A 1 210 ? 5.987 11.180 -13.940 1.00 74.81 210 GLU A C 1
ATOM 1657 O O . GLU A 1 210 ? 5.758 9.970 -13.992 1.00 74.81 210 GLU A O 1
ATOM 1662 N N . SER A 1 211 ? 5.399 12.041 -14.770 1.00 80.75 211 SER A N 1
ATOM 1663 C CA . SER A 1 211 ? 4.439 11.600 -15.782 1.00 80.75 211 SER A CA 1
ATOM 1664 C C . SER A 1 211 ? 5.093 10.695 -16.834 1.00 80.75 211 SER A C 1
ATOM 1666 O O . SER A 1 211 ? 4.445 9.780 -17.348 1.00 80.75 211 SER A O 1
ATOM 1668 N N . ALA A 1 212 ? 6.381 10.899 -17.130 1.00 85.56 212 ALA A N 1
ATOM 1669 C CA . ALA A 1 212 ? 7.136 10.058 -18.047 1.00 85.56 212 ALA A CA 1
ATOM 1670 C C . ALA A 1 212 ? 7.413 8.671 -17.461 1.00 85.56 212 ALA A C 1
ATOM 1672 O O . ALA A 1 212 ? 7.275 7.672 -18.170 1.00 85.56 212 ALA A O 1
ATOM 1673 N N . GLU A 1 213 ? 7.775 8.591 -16.181 1.00 85.12 213 GLU A N 1
ATOM 1674 C CA . GLU A 1 213 ? 7.981 7.323 -15.487 1.00 85.12 213 GLU A CA 1
ATOM 1675 C C . GLU A 1 213 ? 6.658 6.555 -15.355 1.00 85.12 213 GLU A C 1
ATOM 1677 O O . GLU A 1 213 ? 6.547 5.417 -15.820 1.00 85.12 213 GLU A O 1
ATOM 1682 N N . ALA A 1 214 ? 5.613 7.201 -14.829 1.00 84.56 214 ALA A N 1
ATOM 1683 C CA . ALA A 1 214 ? 4.283 6.607 -14.710 1.00 84.56 214 ALA A CA 1
ATOM 1684 C C . ALA A 1 214 ? 3.742 6.146 -16.074 1.00 84.56 214 ALA A C 1
ATOM 1686 O O . ALA A 1 214 ? 3.181 5.055 -16.199 1.00 84.56 214 ALA A O 1
ATOM 1687 N N . GLY A 1 215 ? 3.956 6.942 -17.126 1.00 88.88 215 GLY A N 1
ATOM 1688 C CA . GLY A 1 215 ? 3.567 6.588 -18.484 1.00 88.88 215 GLY A CA 1
ATOM 1689 C C . GLY A 1 215 ? 4.350 5.404 -19.042 1.00 88.88 215 GLY A C 1
ATOM 1690 O O . GLY A 1 215 ? 3.762 4.552 -19.705 1.00 88.88 215 GLY A O 1
ATOM 1691 N N . PHE A 1 216 ? 5.648 5.301 -18.755 1.00 91.81 216 PHE A N 1
ATOM 1692 C CA . PHE A 1 216 ? 6.470 4.173 -19.187 1.00 91.81 216 PHE A CA 1
ATOM 1693 C C . PHE A 1 216 ? 5.952 2.845 -18.618 1.00 91.81 216 PHE A C 1
ATOM 1695 O O . PHE A 1 216 ? 5.684 1.907 -19.379 1.00 91.81 216 PHE A O 1
ATOM 1702 N N . TYR A 1 217 ? 5.754 2.776 -17.298 1.00 91.00 217 TYR A N 1
ATOM 1703 C CA . TYR A 1 217 ? 5.240 1.572 -16.642 1.00 91.00 217 TYR A CA 1
ATOM 1704 C C . TYR A 1 217 ? 3.782 1.305 -17.026 1.00 91.00 217 TYR A C 1
ATOM 1706 O O . TYR A 1 217 ? 3.453 0.196 -17.447 1.00 91.00 217 TYR A O 1
ATOM 1714 N N . GLY A 1 218 ? 2.919 2.326 -16.997 1.00 91.06 218 GLY A N 1
ATOM 1715 C CA . GLY A 1 218 ? 1.503 2.195 -17.343 1.00 91.06 218 GLY A CA 1
ATOM 1716 C C . GLY A 1 218 ? 1.279 1.684 -18.768 1.00 91.06 218 GLY A C 1
ATOM 1717 O O . GLY A 1 218 ? 0.443 0.808 -18.999 1.00 91.06 218 GLY A O 1
ATOM 1718 N N . ARG A 1 219 ? 2.067 2.155 -19.742 1.00 92.75 219 ARG A N 1
ATOM 1719 C CA . ARG A 1 219 ? 1.998 1.648 -21.121 1.00 92.75 219 ARG A CA 1
ATOM 1720 C C . ARG A 1 219 ? 2.440 0.196 -21.220 1.00 92.75 219 ARG A C 1
ATOM 1722 O O . ARG A 1 219 ? 1.835 -0.547 -21.990 1.00 92.75 219 ARG A O 1
ATOM 1729 N N . ASN A 1 220 ? 3.467 -0.212 -20.477 1.00 93.56 220 ASN A N 1
ATOM 1730 C CA . ASN A 1 220 ? 3.901 -1.607 -20.455 1.00 93.56 220 ASN A CA 1
ATOM 1731 C C . ASN 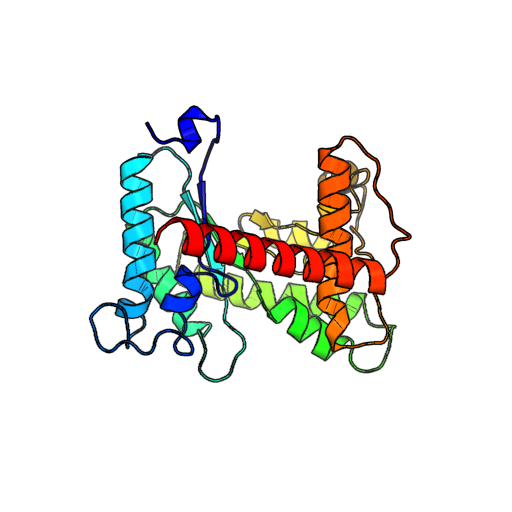A 1 220 ? 2.860 -2.521 -19.795 1.00 93.56 220 ASN A C 1
ATOM 1733 O O . ASN A 1 220 ? 2.546 -3.554 -20.378 1.00 93.56 220 ASN A O 1
ATOM 1737 N N . ILE A 1 221 ? 2.210 -2.100 -18.704 1.00 93.31 221 ILE A N 1
ATOM 1738 C CA . ILE A 1 221 ? 1.075 -2.835 -18.112 1.00 93.31 221 ILE A CA 1
ATOM 1739 C C . ILE A 1 221 ? -0.038 -3.040 -19.152 1.00 93.31 221 ILE A C 1
ATOM 1741 O O . ILE A 1 221 ? -0.498 -4.159 -19.365 1.00 93.31 221 ILE A O 1
ATOM 1745 N N . VAL A 1 222 ? -0.431 -1.982 -19.874 1.00 93.38 222 VAL A N 1
ATOM 1746 C CA . VAL A 1 222 ? -1.458 -2.077 -20.931 1.00 93.38 222 VAL A CA 1
ATOM 1747 C C . VAL A 1 222 ? -1.032 -3.002 -22.077 1.00 93.38 222 VAL A C 1
ATOM 1749 O O . VAL A 1 222 ? -1.882 -3.623 -22.715 1.00 93.38 222 VAL A O 1
ATOM 1752 N N . ARG A 1 223 ? 0.266 -3.086 -22.384 1.00 93.94 223 ARG A N 1
ATOM 1753 C CA . ARG A 1 223 ? 0.788 -4.007 -23.404 1.00 93.94 223 ARG A CA 1
ATOM 1754 C C . ARG A 1 223 ? 0.713 -5.453 -22.940 1.00 93.94 223 ARG A C 1
ATOM 1756 O O . ARG A 1 223 ? 0.169 -6.266 -23.684 1.00 93.94 223 ARG A O 1
ATOM 1763 N N . LEU A 1 224 ? 1.181 -5.737 -21.727 1.00 93.31 224 LEU A N 1
ATOM 1764 C CA . LEU A 1 224 ? 1.126 -7.069 -21.128 1.00 93.31 224 LEU A CA 1
ATOM 1765 C C . LEU A 1 224 ? -0.320 -7.569 -21.031 1.00 93.31 224 LEU A C 1
ATOM 1767 O O . LEU A 1 224 ? -0.614 -8.672 -21.478 1.00 93.31 224 LEU A O 1
ATOM 1771 N N . ALA A 1 225 ? -1.254 -6.715 -20.598 1.00 93.44 225 ALA A N 1
ATOM 1772 C CA . ALA A 1 225 ? -2.685 -7.033 -20.549 1.00 93.44 225 ALA A CA 1
ATOM 1773 C C . ALA A 1 225 ? -3.299 -7.380 -21.923 1.00 93.44 225 ALA A C 1
ATOM 1775 O O . ALA A 1 225 ? -4.374 -7.965 -21.995 1.00 93.44 225 ALA A O 1
ATOM 1776 N N . LYS A 1 226 ? -2.632 -7.012 -23.024 1.00 96.06 226 LYS A N 1
ATOM 1777 C CA . LYS A 1 226 ? -3.025 -7.341 -24.404 1.00 96.06 226 LYS A CA 1
ATOM 1778 C C . LYS A 1 226 ? -2.196 -8.483 -25.004 1.00 96.06 226 LYS A C 1
ATOM 1780 O O . LYS A 1 226 ? -2.190 -8.628 -26.224 1.00 96.06 226 LYS A O 1
ATOM 1785 N N . GLY A 1 227 ? -1.439 -9.220 -24.189 1.00 94.69 227 GLY A N 1
ATOM 1786 C CA . GLY A 1 227 ? -0.545 -10.288 -24.644 1.00 94.69 227 GLY A CA 1
ATOM 1787 C C . GLY A 1 227 ? 0.643 -9.793 -25.476 1.00 94.69 227 GLY A C 1
ATOM 1788 O O . GLY A 1 227 ? 1.197 -10.548 -26.268 1.00 94.69 227 GLY A O 1
ATOM 1789 N N . LYS A 1 228 ? 1.018 -8.510 -25.365 1.00 95.19 228 LYS A N 1
ATOM 1790 C CA . LYS A 1 228 ? 2.148 -7.932 -26.107 1.00 95.19 228 LYS A CA 1
ATOM 1791 C C . LYS A 1 228 ? 3.397 -7.873 -25.236 1.00 95.19 228 LYS A C 1
ATOM 1793 O O . LYS A 1 228 ? 3.321 -7.512 -24.066 1.00 95.19 228 LYS A O 1
ATOM 1798 N N . ASN A 1 229 ? 4.555 -8.071 -25.864 1.00 93.50 229 ASN A N 1
ATOM 1799 C CA . ASN A 1 229 ? 5.860 -7.922 -25.218 1.00 93.50 229 ASN A CA 1
ATOM 1800 C C . ASN A 1 229 ? 6.106 -6.500 -24.696 1.00 93.50 229 ASN A C 1
ATOM 1802 O O . ASN A 1 229 ? 5.586 -5.513 -25.244 1.00 93.50 229 ASN A O 1
ATOM 1806 N N . LEU A 1 230 ? 6.967 -6.401 -23.682 1.00 92.56 230 LEU A N 1
ATOM 1807 C CA . LEU A 1 230 ? 7.485 -5.139 -23.161 1.00 92.56 230 LEU A CA 1
ATOM 1808 C C . LEU A 1 230 ? 8.107 -4.290 -24.276 1.00 92.56 230 LEU A C 1
ATOM 1810 O O . LEU A 1 230 ? 8.653 -4.797 -25.256 1.00 92.56 230 LEU A O 1
ATOM 1814 N N . LYS A 1 231 ? 7.999 -2.969 -24.138 1.00 91.50 231 LYS A N 1
ATOM 1815 C CA . LYS A 1 231 ? 8.646 -2.006 -25.029 1.00 91.50 231 LYS A CA 1
ATOM 1816 C C . LYS A 1 231 ? 9.455 -1.022 -24.195 1.00 91.50 231 LYS A C 1
ATOM 1818 O O . LYS A 1 231 ? 8.907 -0.266 -23.396 1.00 91.50 231 LYS A O 1
ATOM 1823 N N . PHE A 1 232 ? 10.765 -1.014 -24.421 1.00 89.44 232 PHE A N 1
ATOM 1824 C CA . PHE A 1 232 ? 11.704 -0.210 -23.638 1.00 89.44 232 PHE A CA 1
ATOM 1825 C C . PHE A 1 232 ? 12.054 1.135 -24.281 1.00 89.44 232 PHE A C 1
ATOM 1827 O O . PHE A 1 232 ? 12.499 2.044 -23.585 1.00 89.44 232 PHE A O 1
ATOM 1834 N N . ASN A 1 233 ? 11.861 1.296 -25.588 1.00 89.69 233 ASN A N 1
ATOM 1835 C CA . ASN A 1 233 ? 12.241 2.490 -26.354 1.00 89.69 233 ASN A CA 1
ATOM 1836 C C . ASN A 1 233 ? 11.072 3.474 -26.546 1.00 89.69 233 ASN A C 1
ATOM 1838 O O . ASN A 1 233 ? 10.871 4.029 -27.626 1.00 89.69 233 ASN A O 1
ATOM 1842 N N . PHE A 1 234 ? 10.247 3.666 -25.518 1.00 88.81 234 PHE A N 1
ATOM 1843 C CA . PHE A 1 234 ? 9.262 4.742 -25.552 1.00 88.81 234 PHE A CA 1
ATOM 1844 C C . PHE A 1 234 ? 9.944 6.111 -25.444 1.00 88.81 234 PHE A C 1
ATOM 1846 O O . PHE A 1 234 ? 10.854 6.278 -24.638 1.00 88.81 234 PHE A O 1
ATOM 1853 N N . SER A 1 235 ? 9.453 7.098 -26.201 1.00 90.75 235 SER A N 1
ATOM 1854 C CA . SER A 1 235 ? 9.818 8.502 -25.981 1.00 90.75 235 SER A CA 1
ATOM 1855 C C . SER A 1 235 ? 9.388 8.936 -24.568 1.00 90.75 235 SER A C 1
ATOM 1857 O O . SER A 1 235 ? 8.208 8.756 -24.243 1.00 90.75 235 SER A O 1
ATOM 1859 N N . PRO A 1 236 ? 10.286 9.521 -23.748 1.00 86.81 236 PRO A N 1
ATOM 1860 C CA . PRO A 1 236 ? 9.945 10.051 -22.427 1.00 86.81 236 PRO A CA 1
ATOM 1861 C C . PRO A 1 236 ? 8.794 11.065 -22.473 1.00 86.81 236 PRO A C 1
ATOM 1863 O O . PRO A 1 236 ? 7.821 10.917 -21.739 1.00 86.81 236 PRO A O 1
ATOM 1866 N N . ILE A 1 237 ? 8.829 12.010 -23.419 1.00 87.44 237 ILE A N 1
ATOM 1867 C CA . ILE A 1 237 ? 7.748 12.989 -23.640 1.00 87.44 237 ILE A CA 1
ATOM 1868 C C . ILE A 1 237 ? 6.446 12.275 -24.021 1.00 87.44 237 ILE A C 1
ATOM 1870 O O . ILE A 1 237 ? 5.372 12.579 -23.503 1.00 87.44 237 ILE A O 1
ATOM 1874 N N . GLY A 1 238 ? 6.533 11.270 -24.896 1.00 88.31 238 GLY A N 1
ATOM 1875 C CA . GLY A 1 238 ? 5.375 10.462 -25.272 1.00 88.31 238 GLY A CA 1
ATOM 1876 C C . GLY A 1 238 ? 4.752 9.705 -24.091 1.00 88.31 238 GLY A C 1
ATOM 1877 O O . GLY A 1 238 ? 3.548 9.449 -24.099 1.00 88.31 238 GLY A O 1
ATOM 1878 N N . ASN A 1 239 ? 5.540 9.351 -23.074 1.00 89.56 239 ASN A N 1
ATOM 1879 C CA . ASN A 1 239 ? 5.028 8.743 -21.847 1.00 89.56 239 ASN A CA 1
ATOM 1880 C C . ASN A 1 239 ? 4.300 9.764 -20.969 1.00 89.56 239 ASN A C 1
ATOM 1882 O O . ASN A 1 239 ? 3.203 9.465 -20.502 1.00 89.56 239 ASN A O 1
ATOM 1886 N N . SER A 1 240 ? 4.841 10.977 -20.829 1.00 86.31 240 SER A N 1
ATOM 1887 C CA . SER A 1 240 ? 4.159 12.076 -20.137 1.00 86.31 240 SER A CA 1
ATOM 1888 C C . SER A 1 240 ? 2.794 12.367 -20.759 1.00 86.31 240 SER A C 1
ATOM 1890 O O . SER A 1 240 ? 1.773 12.375 -20.070 1.00 86.31 240 SER A O 1
ATOM 1892 N N . ILE A 1 241 ? 2.756 12.510 -22.089 1.00 87.81 241 ILE A N 1
ATOM 1893 C CA . ILE A 1 241 ? 1.521 12.767 -22.842 1.00 87.81 241 ILE A CA 1
ATOM 1894 C C . ILE A 1 241 ? 0.504 11.642 -22.632 1.00 87.81 241 ILE A C 1
ATOM 1896 O O . ILE A 1 241 ? -0.683 11.921 -22.484 1.00 87.81 241 ILE A O 1
ATOM 1900 N N . PHE A 1 242 ? 0.942 10.379 -22.591 1.00 88.44 242 PHE A N 1
ATOM 1901 C CA . PHE A 1 242 ? 0.046 9.242 -22.370 1.00 88.44 242 PHE A CA 1
ATOM 1902 C C . PHE A 1 242 ? -0.744 9.363 -21.057 1.00 88.44 242 PHE A C 1
ATOM 1904 O O . PHE A 1 242 ? -1.956 9.140 -21.061 1.00 88.44 242 PHE A O 1
ATOM 1911 N N . ILE A 1 243 ? -0.087 9.751 -19.960 1.00 85.25 243 ILE A N 1
ATOM 1912 C CA . ILE A 1 243 ? -0.751 9.956 -18.665 1.00 85.25 243 ILE A CA 1
ATOM 1913 C C . ILE A 1 243 ? -1.670 11.178 -18.715 1.00 85.25 243 ILE A C 1
ATOM 1915 O O . ILE A 1 243 ? -2.857 11.072 -18.402 1.00 85.25 243 ILE A O 1
ATOM 1919 N N . ILE A 1 244 ? -1.146 12.318 -19.173 1.00 83.25 244 ILE A N 1
ATOM 1920 C CA . ILE A 1 244 ? -1.867 13.599 -19.179 1.00 83.25 244 ILE A CA 1
ATOM 1921 C C . ILE A 1 244 ? -3.133 13.517 -20.043 1.00 83.25 244 ILE A C 1
ATOM 1923 O O . ILE A 1 244 ? -4.222 13.882 -19.598 1.00 83.25 244 ILE A O 1
ATOM 1927 N N . ALA A 1 245 ? -3.020 12.985 -21.262 1.00 85.31 245 ALA A N 1
ATOM 1928 C CA . ALA A 1 245 ? -4.158 12.820 -22.163 1.00 85.31 245 ALA A CA 1
ATOM 1929 C C . ALA A 1 245 ? -5.202 11.844 -21.593 1.00 85.31 245 ALA A C 1
ATOM 1931 O O . ALA A 1 245 ? -6.407 12.049 -21.768 1.00 85.31 245 ALA A O 1
ATOM 1932 N N . GLY A 1 246 ? -4.755 10.798 -20.889 1.00 79.44 246 GLY A N 1
ATOM 1933 C CA . GLY A 1 246 ? -5.627 9.854 -20.194 1.00 79.44 246 GLY A CA 1
ATOM 1934 C C . GLY A 1 246 ? -6.485 10.531 -19.122 1.00 79.44 246 GLY A C 1
ATOM 1935 O O . GLY A 1 246 ? -7.707 10.357 -19.112 1.00 79.44 246 GLY A O 1
ATOM 1936 N N . GLU A 1 247 ? -5.869 11.342 -18.263 1.00 79.50 247 GLU A N 1
ATOM 1937 C CA . GLU A 1 247 ? -6.574 12.089 -17.215 1.00 79.50 247 GLU A CA 1
ATOM 1938 C C . GLU A 1 247 ? -7.508 13.157 -17.795 1.00 79.50 247 GLU A C 1
ATOM 1940 O O . GLU A 1 247 ? -8.678 13.243 -17.405 1.00 79.50 247 GLU A O 1
ATOM 1945 N N . PHE A 1 248 ? -7.056 13.890 -18.816 1.00 81.50 248 PHE A N 1
ATOM 1946 C CA . PHE A 1 248 ? -7.884 14.875 -19.509 1.00 81.50 248 PHE A CA 1
ATOM 1947 C C . PHE A 1 248 ? -9.143 14.241 -20.121 1.00 81.50 248 PHE A C 1
ATOM 1949 O O . PHE A 1 248 ? -10.261 14.741 -19.951 1.00 81.50 248 PHE A O 1
ATOM 1956 N N . ARG A 1 249 ? -8.999 13.081 -20.776 1.00 84.06 249 ARG A N 1
ATOM 1957 C CA . ARG A 1 249 ? -10.132 12.339 -21.346 1.00 84.06 249 ARG A CA 1
ATOM 1958 C C . ARG A 1 249 ? -11.127 11.904 -20.268 1.00 84.06 249 ARG A C 1
ATOM 1960 O O . ARG A 1 249 ? -12.335 12.056 -20.463 1.00 84.06 249 ARG A O 1
ATOM 1967 N N . LYS A 1 250 ? -10.654 11.386 -19.127 1.00 78.06 250 LYS A N 1
ATOM 1968 C CA . LYS A 1 250 ? -11.524 11.011 -17.995 1.00 78.06 250 LYS A CA 1
ATOM 1969 C C . LYS A 1 250 ? -12.291 12.221 -17.459 1.00 78.06 250 LYS A C 1
ATOM 1971 O O . LYS A 1 250 ? -13.497 12.117 -17.224 1.00 78.06 250 LYS A O 1
ATOM 1976 N N . ALA A 1 251 ? -11.621 13.364 -17.302 1.00 78.25 251 ALA A N 1
ATOM 1977 C CA . ALA A 1 251 ? -12.238 14.604 -16.839 1.00 78.25 251 ALA A CA 1
ATOM 1978 C C . ALA A 1 251 ? -13.354 15.079 -17.788 1.00 78.25 251 ALA A C 1
ATOM 1980 O O . ALA A 1 251 ? -14.467 15.370 -17.340 1.00 78.25 251 ALA A O 1
ATOM 1981 N N . MET A 1 252 ? -13.105 15.061 -19.102 1.00 81.50 252 MET A N 1
ATOM 1982 C CA . MET A 1 252 ? -14.114 15.383 -20.119 1.00 81.50 252 MET A CA 1
ATOM 1983 C C . MET A 1 252 ? -15.328 14.447 -20.066 1.00 81.50 252 MET A C 1
ATOM 1985 O O . MET A 1 252 ? -16.466 14.918 -20.036 1.00 81.50 252 MET A O 1
ATOM 1989 N N . ILE A 1 253 ? -15.115 13.128 -19.981 1.00 83.31 253 ILE A N 1
ATOM 1990 C CA . ILE A 1 253 ? -16.212 12.148 -19.885 1.00 83.31 253 ILE A CA 1
ATOM 1991 C C . ILE A 1 253 ? -17.069 12.405 -18.638 1.00 83.31 253 ILE A C 1
ATOM 1993 O O . ILE A 1 253 ? -18.300 12.381 -18.719 1.00 83.31 253 ILE A O 1
ATOM 1997 N N . ARG A 1 254 ? -16.445 12.687 -17.485 1.00 80.81 254 ARG A N 1
ATOM 1998 C CA . ARG A 1 254 ? -17.163 13.032 -16.245 1.00 80.81 254 ARG A CA 1
ATOM 1999 C C . ARG A 1 254 ? -18.003 14.300 -16.417 1.00 80.81 254 ARG A C 1
ATOM 2001 O O . ARG A 1 254 ? -19.155 14.320 -15.985 1.00 80.81 254 ARG A O 1
ATOM 2008 N N . ARG A 1 255 ? -17.466 15.327 -17.085 1.00 78.19 255 ARG A N 1
ATOM 2009 C CA . ARG A 1 255 ? -18.178 16.586 -17.364 1.00 78.19 255 ARG A CA 1
ATOM 2010 C C . ARG A 1 255 ? -19.398 16.373 -18.263 1.00 78.19 255 ARG A C 1
ATOM 2012 O O . ARG A 1 255 ? -20.465 16.901 -17.963 1.00 78.19 255 ARG A O 1
ATOM 2019 N N . ILE A 1 256 ? -19.274 15.560 -19.314 1.00 80.88 256 ILE A N 1
ATOM 2020 C CA . ILE A 1 256 ? -20.390 15.224 -20.214 1.00 80.88 256 ILE A CA 1
ATOM 2021 C C . ILE A 1 256 ? -21.473 14.427 -19.473 1.00 80.88 256 ILE A C 1
ATOM 2023 O O . ILE A 1 256 ? -22.653 14.744 -19.590 1.00 80.88 256 ILE A O 1
ATOM 2027 N N . LYS A 1 257 ? -21.091 13.427 -18.664 1.00 77.75 257 LYS A N 1
ATOM 2028 C CA . LYS A 1 257 ? -22.052 12.635 -17.875 1.00 77.75 257 LYS A CA 1
ATOM 2029 C C . LYS A 1 257 ? -22.811 13.472 -16.841 1.00 77.75 257 LYS A C 1
ATOM 2031 O O . LYS A 1 257 ? -23.988 13.213 -16.628 1.00 77.75 257 LYS A O 1
ATOM 2036 N N . ARG A 1 258 ? -22.171 14.478 -16.230 1.00 74.12 258 ARG A N 1
ATOM 2037 C CA . ARG A 1 258 ? -22.849 15.432 -15.331 1.00 74.12 258 ARG A CA 1
ATOM 2038 C C . ARG A 1 258 ? -23.870 16.294 -16.074 1.00 74.12 258 ARG A C 1
ATOM 2040 O O . ARG A 1 258 ? -24.971 16.464 -15.578 1.00 74.12 258 ARG A O 1
ATOM 2047 N N . ARG A 1 259 ? -23.540 16.763 -17.283 1.00 70.38 259 ARG A N 1
ATOM 2048 C CA . ARG A 1 259 ? -24.457 17.553 -18.125 1.00 70.38 259 ARG A CA 1
ATOM 2049 C C . ARG A 1 259 ? -25.669 16.780 -18.648 1.00 70.38 259 ARG A C 1
ATOM 2051 O O . ARG A 1 259 ? -26.646 17.414 -18.988 1.00 70.38 259 ARG A O 1
ATOM 2058 N N . LYS A 1 260 ? -25.603 15.447 -18.736 1.00 66.50 260 LYS A N 1
ATOM 2059 C CA . LYS A 1 260 ? -26.743 14.591 -19.121 1.00 66.50 260 LYS A CA 1
ATOM 2060 C C . LYS A 1 260 ? -27.640 14.178 -17.942 1.00 66.50 260 LYS A C 1
ATOM 2062 O O . LYS A 1 260 ? -28.621 13.479 -18.158 1.00 66.50 260 LYS A O 1
ATOM 2067 N N . LYS A 1 261 ? -27.253 14.510 -16.705 1.00 58.69 261 LYS A N 1
ATOM 2068 C CA . LYS A 1 261 ? -28.010 14.215 -15.473 1.00 58.69 261 LYS A CA 1
ATOM 2069 C C . LYS A 1 261 ? -28.821 15.418 -14.965 1.00 58.69 261 LYS A C 1
ATOM 2071 O O . LYS A 1 261 ? -29.503 15.284 -13.953 1.00 58.69 261 LYS A O 1
ATOM 2076 N N . HIS A 1 262 ? -28.709 16.551 -15.649 1.00 46.50 262 HIS A N 1
ATOM 2077 C CA . HIS A 1 262 ? -29.552 17.736 -15.525 1.00 46.50 262 HIS A CA 1
ATOM 2078 C C . HIS A 1 262 ? -30.319 17.895 -16.832 1.00 46.50 262 HIS A C 1
ATOM 2080 O O . HIS A 1 262 ? -31.435 18.441 -16.767 1.00 46.50 262 HIS A O 1
#

Secondary structure (DSSP, 8-state):
--HHHHTT-S-EEEEE-TTSHHHHHH-TTT----STTSSSHHHHTHHHHHHHHHHHHHH-TTS-EEEEEES---STTS--HHHHHHHHHTTGGG--SEEEEE-TTHHHHHHHHHHTT-TT-HHHHHHHHHHHHHHHHHHHHTT--S-EEEESS--BHHHHHHHHHTTS-SEEE-SHHHHH-TTTHHHHHTTSS-B-PPPPP--S-HHHHHHHHHHHHHHHHHHHTTTPPP-----HHHHHHHHHHHHHHHHHHHHHHHHT--

Radius of gyration: 20.04 Å; Cα contacts (8 Å, |Δi|>4): 369; chains: 1; bounding box: 57×39×45 Å

Foldseek 3Di:
DDPCVVVVHQADEAECDQPPDLQLLQWPVNAPDPDQSDDDLNSSCPVVLVVLQVVCVVQDQNRAYAYEHECWPPDVRIRHNVSVLVSLLVCVVSRHQEYEYEPHCVLVVLVCVVPPDDPPCPPVSLVVFLVVQLVSLQVSVVRDPRQYEYEHSDWFLVSVVVCCVVPSHVYYDDDQLCLQVVVCVVCSVVVNDGTRDHDQQDPVDVVQRVQLSCLQSVVSVVQVVVVHDRDDPDRSVNSSCNNVVVVVVVVVVVVVVVVVVD

Mean predicted aligned error: 7.33 Å

pLDDT: mean 85.97, std 14.48, range [38.22, 98.56]

Sequence (262 aa):
MSLLKKSGFTGVQIHAAHGYLISQFLSPLTNHRNDQWGGSVENRSRLLRTIIQDVREAVGPEFPVGLKLNSADFQRGGFTEEDSLTVIKMLEPLGVDLLEISGGTYEKLVFFLVNGEDGKKVRESTMKREAYFMEFANRVREVSNIPLMVTGGFRTYDFLEETLKNGEVDMIGMARPFIVNINEIKGFLNGEVKSLIDKAIRTGIHQLEESAEAGFYGRNIVRLAKGKNLKFNFSPIGNSIFIIAGEFRKAMIRRIKRRKKH

Organism: NCBI:txid2047982

Nearest PDB structures (foldseek):
  8pun-assembly1_C  TM=8.420E-01  e=9.014E-13  Ferrovum sp. JA12
  5ocs-assembly1_D  TM=8.096E-01  e=7.117E-13  Cupriavidus metallidurans
  5nux-assembly1_A  TM=8.262E-01  e=2.770E-12  Thermus scotoductus
  5ogt-assembly1_A  TM=8.210E-01  e=2.320E-12  Thermus scotoductus SA-01
  8uaj-assembly1_A  TM=7.778E-01  e=1.144E-11  Thermus scotoductus SA-01

Solvent-accessible surface area (backbone atoms only — not comparable to full-atom values): 14503 Å² total; per-residue (Å²): 129,44,71,55,56,77,71,69,47,79,57,50,70,48,72,35,31,85,74,35,75,47,22,30,34,51,16,57,75,67,27,82,42,89,50,81,58,16,72,52,69,74,20,13,40,38,64,53,54,51,50,45,44,56,49,39,66,57,59,37,90,90,42,47,34,29,37,33,34,38,46,35,57,89,45,94,72,36,33,37,53,67,53,35,53,56,52,51,56,67,38,67,92,52,65,51,61,29,40,32,38,30,47,60,59,46,63,51,51,47,48,50,73,50,56,62,89,52,101,79,40,70,68,62,44,37,53,55,44,44,53,52,55,49,56,55,37,50,57,45,56,76,57,44,86,56,44,33,27,47,35,65,63,77,42,42,39,67,60,53,52,48,42,46,73,70,59,62,32,77,40,81,43,80,61,71,42,64,67,76,34,61,87,48,48,64,38,32,80,69,62,75,33,56,62,53,73,74,83,88,66,71,59,93,42,78,93,43,29,63,38,17,43,53,19,50,52,52,52,36,52,58,28,48,78,68,78,37,76,82,71,88,85,66,55,38,63,60,13,23,49,54,43,54,54,51,53,52,52,52,52,51,52,53,53,53,55,55,64,73,75,109